Protein AF-A0A933Y3B1-F1 (afdb_monomer)

Sequence (212 aa):
VESRHVTGRPLSLAFINDTAKHAELETYLESQKEEWQKDYFILPPLAPDGLGYTVYISNDAIGNQETINDIKSIKFYRIPYQELVTLHSPGTLPKPPELQSQGRAISVEHSNPAYFKIVLRTNELMNNDATLVLSQAFDPGWLAFTRTTTFPFFQPIKDHVLVNNWKNGWTINQTSQTVILFFWPQLLEWFGFLLLPIPFILPFLPKIFLTK

Nearest PDB structures (foldseek):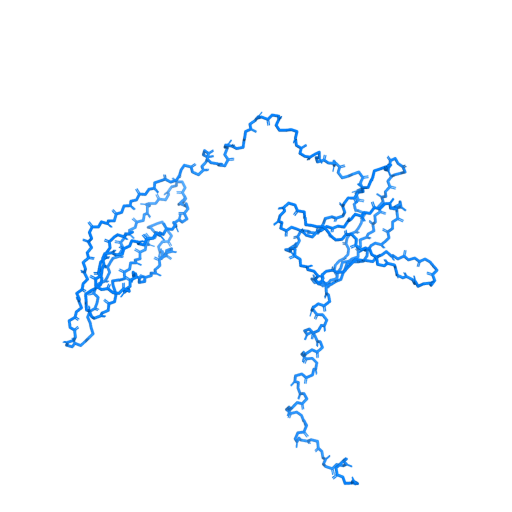
  5cxp-assembly1_A-2  TM=5.676E-01  e=3.852E-01  Clostridium acetobutylicum ATCC 824
  6krl-assembly1_A  TM=5.234E-01  e=6.539E-01  Saccharomyces uvarum
  2vtn-assembly1_A  TM=3.577E-01  e=2.876E+00  Homo sapiens
  2j9m-assembly1_A  TM=3.643E-01  e=7.071E+00  Homo sapiens

Secondary structure (DSSP, 8-state):
-EEEEEESSPPEEEEEETTTTEEEEEEEPP-SSSS-EE----PPPPPTT---EEEEEE---BTTB--EEEEEE-------HHHHHHTS--S----S-----SEEEEEEEEEETTEEEEEEEE-TT--SPEEEEEEEE--TTEEEEEE-SSSSSEEEE--EEEETTTEEEEEE--SS-EEEEEEHHHHHHHHHHHHTTHHHHGGGS-SSSS--

Foldseek 3Di:
DKKFWDFADAKKKWKAFPQVRGTQDIDGDDHPDRDTDDDDDDGDDDDPPTPGIDIDIDQDHDDPTDTDMGDDDDDDDDDPVVCVVVVPPPPPPPPPPPPVQQKDFPDWDDPDPFKIKTWIAHDPPPQDWGKDWDPAFDDPQKWKWWADPDPVRTDTQPAWDQDPNTITIGTDRDHITIMMIGGRVVVVVVVVVVCVCVVVCVVVPPPPPPDD

Solvent-accessible surface area (backbone atoms only — not comparable to full-atom values): 13036 Å² total; per-residue (Å²): 66,32,32,27,29,72,40,68,50,54,40,32,43,32,35,30,31,65,64,80,72,45,70,83,44,76,47,68,51,77,57,81,54,84,43,85,40,76,53,84,85,86,79,81,86,70,60,98,85,45,74,49,71,48,79,47,75,47,77,63,60,64,88,91,45,67,44,41,64,50,78,79,47,81,80,87,79,86,74,64,56,67,58,64,65,60,61,59,61,88,58,85,59,74,64,75,73,72,67,67,68,75,51,53,72,76,43,79,48,64,93,48,99,49,37,38,41,35,38,41,49,42,56,95,81,60,90,57,77,40,71,50,74,44,97,45,77,58,55,91,53,60,44,41,29,40,63,46,96,53,89,68,49,58,44,76,56,81,55,72,40,80,40,94,86,45,18,32,24,34,66,46,80,76,72,52,46,47,38,37,38,39,33,54,63,58,57,54,50,54,51,49,61,68,52,60,57,46,80,73,48,58,83,73,51,77,92,80,84,84,82,129

Radius of gyration: 29.0 Å; Cα contacts (8 Å, |Δi|>4): 319; chains: 1; bounding box: 62×72×66 Å

Mean predicted aligned error: 17.0 Å

pLDDT: mean 81.76, std 14.88, range [40.41, 96.06]

Structure (mmCIF, N/CA/C/O backbone):
data_AF-A0A933Y3B1-F1
#
_entry.id   AF-A0A933Y3B1-F1
#
loop_
_atom_site.group_PDB
_atom_site.id
_atom_site.type_symbol
_atom_site.label_atom_id
_atom_site.label_alt_id
_atom_site.label_comp_id
_atom_site.label_asym_id
_atom_site.label_entity_id
_atom_site.label_seq_id
_atom_site.pdbx_PDB_ins_code
_atom_site.Cartn_x
_atom_site.Cartn_y
_atom_site.Cartn_z
_atom_site.occupancy
_atom_site.B_iso_or_equiv
_atom_site.auth_seq_id
_atom_site.auth_comp_id
_atom_site.auth_asym_id
_atom_site.auth_atom_id
_atom_site.pdbx_PDB_model_num
ATOM 1 N N . VAL A 1 1 ? -13.612 11.875 14.727 1.00 92.44 1 VAL A N 1
ATOM 2 C CA . VAL A 1 1 ? -14.606 11.634 15.787 1.00 92.44 1 VAL A CA 1
ATOM 3 C C . VAL A 1 1 ? -13.967 11.995 17.106 1.00 92.44 1 VAL A C 1
ATOM 5 O O . VAL A 1 1 ? -12.809 11.667 17.286 1.00 92.44 1 VAL A O 1
ATOM 8 N N . GLU A 1 2 ? -14.650 12.757 17.954 1.00 94.56 2 GLU A N 1
ATOM 9 C CA . GLU A 1 2 ? -14.179 13.084 19.303 1.00 94.56 2 GLU A CA 1
ATOM 10 C C . GLU A 1 2 ? -14.997 12.282 20.316 1.00 94.56 2 GLU A C 1
ATOM 12 O O . GLU A 1 2 ? -16.216 12.472 20.411 1.00 94.56 2 GLU A O 1
ATOM 17 N N . SER A 1 3 ? -14.333 11.384 21.035 1.00 94.56 3 SER A N 1
ATOM 18 C CA . SER A 1 3 ? -14.952 10.415 21.943 1.00 94.56 3 SER A CA 1
ATOM 19 C C . SER A 1 3 ? -14.062 10.130 23.147 1.00 94.56 3 SER A C 1
ATOM 21 O O . SER A 1 3 ? -12.868 10.418 23.130 1.00 94.56 3 SER A O 1
ATOM 23 N N . ARG A 1 4 ? -14.648 9.558 24.196 1.00 93.25 4 ARG A N 1
ATOM 24 C CA . ARG A 1 4 ? -13.940 9.078 25.382 1.00 93.25 4 ARG A CA 1
ATOM 25 C C . ARG A 1 4 ? -14.449 7.689 25.736 1.00 93.25 4 ARG A C 1
ATOM 27 O O . ARG A 1 4 ? -15.652 7.496 25.897 1.00 93.25 4 ARG A O 1
ATOM 34 N N . HIS A 1 5 ? -13.530 6.747 25.895 1.00 94.19 5 HIS A N 1
ATOM 35 C CA . HIS A 1 5 ? -13.835 5.436 26.449 1.00 94.19 5 HIS A CA 1
ATOM 36 C C . HIS A 1 5 ? -13.734 5.487 27.977 1.00 94.19 5 HIS A C 1
ATOM 38 O O . HIS A 1 5 ? -12.735 5.980 28.499 1.00 94.19 5 HIS A O 1
ATOM 44 N N . VAL A 1 6 ? -14.758 5.006 28.686 1.00 91.81 6 VAL A N 1
ATOM 45 C CA . VAL A 1 6 ? -14.783 5.000 30.159 1.00 91.81 6 VAL A CA 1
ATOM 46 C C . VAL A 1 6 ? -14.619 3.580 30.691 1.00 91.81 6 VAL A C 1
ATOM 48 O O . VAL A 1 6 ? -13.726 3.323 31.487 1.00 91.81 6 VAL A O 1
ATOM 51 N N . THR A 1 7 ? -15.460 2.639 30.256 1.00 91.88 7 THR A N 1
ATOM 52 C CA . THR A 1 7 ? -15.375 1.241 30.709 1.00 91.88 7 THR A CA 1
ATOM 53 C C . THR A 1 7 ? -15.954 0.270 29.685 1.00 91.88 7 THR A C 1
ATOM 55 O O . THR A 1 7 ? -16.749 0.659 28.825 1.00 91.88 7 THR A O 1
ATOM 58 N N . GLY A 1 8 ? -15.589 -1.006 29.800 1.00 91.25 8 GLY A N 1
ATOM 59 C CA . GLY A 1 8 ? -16.087 -2.088 28.956 1.00 91.25 8 GLY A CA 1
ATOM 60 C C . GLY A 1 8 ? -15.427 -2.120 27.579 1.00 91.25 8 GLY A C 1
ATOM 61 O O . GLY A 1 8 ? -14.204 -2.053 27.470 1.00 91.25 8 GLY A O 1
ATOM 62 N N . ARG A 1 9 ? -16.217 -2.266 26.509 1.00 91.81 9 ARG A N 1
ATOM 63 C CA . ARG A 1 9 ? -15.688 -2.292 25.134 1.00 91.81 9 ARG A CA 1
ATOM 64 C C . ARG A 1 9 ? -15.550 -0.889 24.538 1.00 91.81 9 ARG A C 1
ATOM 66 O O . ARG A 1 9 ? -16.413 -0.046 24.774 1.00 91.81 9 ARG A O 1
ATOM 73 N N . PRO A 1 10 ? -14.516 -0.627 23.725 1.00 91.94 10 PRO A N 1
ATOM 74 C CA . PRO A 1 10 ? -14.433 0.612 22.961 1.00 91.94 10 PRO A CA 1
ATOM 75 C C . PRO A 1 10 ? -15.618 0.766 22.008 1.00 91.94 10 PRO A C 1
ATOM 77 O O . PRO A 1 10 ? -16.126 -0.219 21.465 1.00 91.94 10 PRO A O 1
ATOM 80 N N . LEU A 1 11 ? -16.029 2.012 21.781 1.00 93.38 11 LEU A N 1
ATOM 81 C CA . LEU A 1 11 ? -17.076 2.338 20.822 1.00 93.38 11 LEU A CA 1
ATOM 82 C C . LEU A 1 11 ? -16.673 1.884 19.411 1.00 93.38 11 LEU A C 1
ATOM 84 O O . LEU A 1 11 ? -15.566 2.172 18.953 1.00 93.38 11 LEU A O 1
ATOM 88 N N . SER A 1 12 ? -17.572 1.193 18.716 1.00 94.94 12 SER A N 1
ATOM 89 C CA . SER A 1 12 ? -17.385 0.804 17.318 1.00 94.94 12 SER A CA 1
ATOM 90 C C . SER A 1 12 ? -18.048 1.812 16.386 1.00 94.94 12 SER A C 1
ATOM 92 O O . SER A 1 12 ? -19.137 2.318 16.669 1.00 94.94 12 SER A O 1
ATOM 94 N N . LEU A 1 13 ? -17.386 2.087 15.267 1.00 94.81 13 LEU A N 1
ATOM 95 C CA . LEU A 1 13 ? -17.838 2.972 14.208 1.00 94.81 13 LEU A CA 1
ATOM 96 C C . LEU A 1 13 ? -17.707 2.255 12.863 1.00 94.81 13 LEU A C 1
ATOM 98 O O . LEU A 1 13 ? -16.634 1.748 12.531 1.00 94.81 13 LEU A O 1
ATOM 102 N N . ALA A 1 14 ? -18.768 2.289 12.062 1.00 94.75 14 ALA A N 1
ATOM 103 C CA . ALA A 1 14 ? -18.744 1.826 10.685 1.00 94.75 14 ALA A CA 1
ATOM 104 C C . ALA A 1 14 ? -19.385 2.839 9.729 1.00 94.75 14 ALA A C 1
ATOM 106 O O . ALA A 1 14 ? -20.342 3.534 10.073 1.00 94.75 14 ALA A O 1
ATOM 107 N N . PHE A 1 15 ? -18.859 2.908 8.509 1.00 93.62 15 PHE A N 1
ATOM 108 C CA . PHE A 1 15 ? -19.398 3.711 7.416 1.00 93.62 15 PHE A CA 1
ATOM 109 C C . PHE A 1 15 ? -19.901 2.782 6.321 1.00 93.62 15 PHE A C 1
ATOM 111 O O . PHE A 1 15 ? -19.115 2.138 5.626 1.00 93.62 15 PHE A O 1
ATOM 118 N N . ILE A 1 16 ? -21.221 2.716 6.177 1.00 93.06 16 ILE A N 1
ATOM 119 C CA . ILE A 1 16 ? -21.891 1.862 5.201 1.00 93.06 16 ILE A CA 1
ATOM 120 C C . ILE A 1 16 ? -22.168 2.687 3.951 1.00 93.06 16 ILE A C 1
ATOM 122 O O . ILE A 1 16 ? -22.850 3.709 4.019 1.00 93.06 16 ILE A O 1
ATOM 126 N N . ASN A 1 17 ? -21.638 2.250 2.811 1.00 92.19 17 ASN A N 1
ATOM 127 C CA . ASN A 1 17 ? -21.936 2.848 1.517 1.00 92.19 17 ASN A CA 1
ATOM 128 C C . ASN A 1 17 ? -23.328 2.401 1.071 1.00 92.19 17 ASN A C 1
ATOM 130 O O . ASN A 1 17 ? -23.541 1.233 0.737 1.00 92.19 17 ASN A O 1
ATOM 134 N N . ASP A 1 18 ? -24.281 3.329 1.022 1.00 89.56 18 ASP A N 1
ATOM 135 C CA . ASP A 1 18 ? -25.662 3.000 0.668 1.00 89.56 18 ASP A CA 1
ATOM 136 C C . ASP A 1 18 ? -25.838 2.622 -0.806 1.00 89.56 18 ASP A C 1
ATOM 138 O O . ASP A 1 18 ? -26.846 2.012 -1.166 1.00 89.56 18 ASP A O 1
ATOM 142 N N . THR A 1 19 ? -24.853 2.931 -1.645 1.00 88.25 19 THR A N 1
ATOM 143 C CA . THR A 1 19 ? -24.824 2.561 -3.066 1.00 88.25 19 THR A CA 1
ATOM 144 C C . THR A 1 19 ? -24.341 1.126 -3.233 1.00 88.25 19 THR A C 1
ATOM 146 O O . THR A 1 19 ? -25.008 0.314 -3.865 1.00 88.25 19 THR A O 1
ATOM 149 N N . ALA A 1 20 ? -23.193 0.805 -2.633 1.00 86.88 20 ALA A N 1
ATOM 150 C CA . ALA A 1 20 ? -22.527 -0.483 -2.805 1.00 86.88 20 ALA A CA 1
ATOM 151 C C . ALA A 1 20 ? -22.972 -1.548 -1.779 1.00 86.88 20 ALA A C 1
ATOM 153 O O . ALA A 1 20 ? -22.656 -2.724 -1.938 1.00 86.88 20 ALA A O 1
ATOM 154 N N . LYS A 1 21 ? -23.733 -1.154 -0.747 1.00 89.44 21 LYS A N 1
ATOM 155 C CA . LYS A 1 21 ? -24.308 -2.024 0.298 1.00 89.44 21 LYS A CA 1
ATOM 156 C C . LYS A 1 21 ? -23.277 -2.822 1.109 1.00 89.44 21 LYS A C 1
ATOM 158 O O . LYS A 1 21 ? -23.577 -3.909 1.593 1.00 89.44 21 LYS A O 1
ATOM 163 N N . HIS A 1 22 ? -22.086 -2.264 1.307 1.00 88.38 22 HIS A N 1
ATOM 164 C CA . HIS A 1 22 ? -21.048 -2.810 2.186 1.00 88.38 22 HIS A CA 1
ATOM 165 C C . HIS A 1 22 ? -20.395 -1.697 3.016 1.00 88.38 22 HIS A C 1
ATOM 167 O O . HIS A 1 22 ? -20.570 -0.508 2.730 1.00 88.38 22 HIS A O 1
ATOM 173 N N 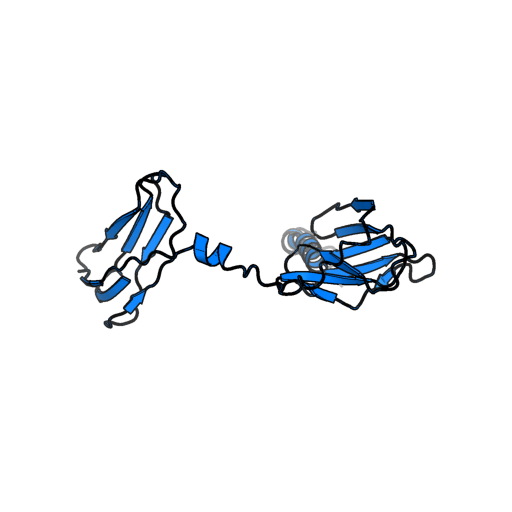. ALA A 1 23 ? -19.681 -2.088 4.072 1.00 90.81 23 ALA A N 1
ATOM 174 C CA . ALA A 1 23 ? -18.896 -1.165 4.881 1.00 90.81 23 ALA A CA 1
ATOM 175 C C . ALA A 1 23 ? -17.595 -0.797 4.148 1.00 90.81 23 ALA A C 1
ATOM 177 O O . ALA A 1 23 ? -16.847 -1.684 3.740 1.00 90.81 23 ALA A O 1
ATOM 178 N N . GLU A 1 24 ? -17.322 0.502 4.001 1.00 90.25 24 GLU A N 1
ATOM 179 C CA . GLU A 1 24 ? -16.025 0.997 3.498 1.00 90.25 24 GLU A CA 1
ATOM 180 C C . GLU A 1 24 ? -14.989 1.107 4.617 1.00 90.25 24 GLU A C 1
ATOM 182 O O . GLU A 1 24 ? -13.784 1.043 4.386 1.00 90.25 24 GLU A O 1
ATOM 187 N N . LEU A 1 25 ? -15.463 1.317 5.844 1.00 92.38 25 LEU A N 1
ATOM 188 C CA . LEU A 1 25 ? -14.637 1.432 7.032 1.00 92.38 25 LEU A CA 1
ATOM 189 C C . LEU A 1 25 ? -15.413 0.872 8.215 1.00 92.38 25 LEU A C 1
ATOM 191 O O . LEU A 1 25 ? -16.557 1.259 8.438 1.00 92.38 25 LEU A O 1
ATOM 195 N N . GLU A 1 26 ? -14.765 0.007 8.982 1.00 94.69 26 GLU A N 1
ATOM 196 C CA . GLU A 1 26 ? -15.251 -0.513 10.254 1.00 94.69 26 GLU A CA 1
ATOM 197 C C . GLU A 1 26 ? -14.072 -0.542 11.225 1.00 94.69 26 GLU A C 1
ATOM 199 O O . GLU A 1 26 ? -13.018 -1.100 10.920 1.00 94.69 26 GLU A O 1
ATOM 204 N N . THR A 1 27 ? -14.213 0.127 12.366 1.00 94.06 27 THR A N 1
ATOM 205 C CA . THR A 1 27 ? -13.131 0.258 13.344 1.00 94.06 27 THR A CA 1
ATOM 206 C C . THR A 1 27 ? -13.668 0.484 14.750 1.00 94.06 27 THR A C 1
ATOM 208 O O . THR A 1 27 ? -14.807 0.908 14.949 1.00 94.06 27 THR A O 1
ATOM 211 N N . TYR A 1 28 ? -12.818 0.232 15.739 1.00 93.44 28 TYR A N 1
ATOM 212 C CA . TYR A 1 28 ? -13.005 0.732 17.096 1.00 93.44 28 TYR A CA 1
ATOM 213 C C . TYR A 1 28 ? -12.356 2.110 17.231 1.00 93.44 28 TYR A C 1
ATOM 215 O O . TYR A 1 28 ? -11.349 2.383 16.574 1.00 93.44 28 TYR A O 1
ATOM 223 N N . LEU A 1 29 ? -12.950 2.974 18.052 1.00 91.75 29 LEU A N 1
ATOM 224 C CA . LEU A 1 29 ? -12.351 4.254 18.429 1.00 91.75 29 LEU A CA 1
ATOM 225 C C . LEU A 1 29 ? -11.265 4.048 19.484 1.00 91.75 29 LEU A C 1
ATOM 227 O O . LEU A 1 29 ? -11.304 3.078 20.248 1.00 91.75 29 LEU A O 1
ATOM 231 N N . GLU A 1 30 ? -10.296 4.960 19.517 1.00 86.25 30 GLU A N 1
ATOM 232 C CA . GLU A 1 30 ? -9.154 4.863 20.424 1.00 86.25 30 GLU A CA 1
ATOM 233 C C . GLU A 1 30 ? -9.632 4.872 21.887 1.00 86.25 30 GLU A C 1
ATOM 235 O O . GLU A 1 30 ? -10.408 5.728 22.317 1.00 86.25 30 GLU A O 1
ATOM 240 N N . SER A 1 31 ? -9.152 3.907 22.673 1.00 80.94 31 SER A N 1
ATOM 241 C CA . SER A 1 31 ? -9.544 3.713 24.074 1.00 80.94 31 SER A CA 1
ATOM 242 C C . SER A 1 31 ? -8.424 4.042 25.061 1.00 80.94 31 SER A C 1
ATOM 244 O O . SER A 1 31 ? -8.436 3.581 26.205 1.00 80.94 31 SER A O 1
ATOM 246 N N . GLN A 1 32 ? -7.395 4.769 24.620 1.00 67.69 32 GLN A N 1
ATOM 247 C CA . GLN A 1 32 ? -6.227 5.032 25.450 1.00 67.69 32 GLN A CA 1
ATOM 248 C C . GLN A 1 32 ? -6.533 6.133 26.469 1.00 67.69 32 GLN A C 1
ATOM 250 O O . GLN A 1 32 ? -6.472 7.319 26.158 1.00 67.69 32 GLN A O 1
ATOM 255 N N . LYS A 1 33 ? -6.806 5.694 27.707 1.00 65.62 33 LYS A N 1
ATOM 256 C CA . LYS A 1 33 ? -7.147 6.493 28.901 1.00 65.62 33 LYS A CA 1
ATOM 257 C C . LYS A 1 33 ? -8.544 7.124 28.846 1.00 65.62 33 LYS A C 1
ATOM 259 O O . LYS A 1 33 ? -9.084 7.367 27.773 1.00 65.62 33 LYS A O 1
ATOM 264 N N . GLU A 1 34 ? -9.106 7.425 30.020 1.00 79.31 34 GLU A N 1
ATOM 265 C CA . GLU A 1 34 ? -10.399 8.117 30.210 1.00 79.31 34 GLU A CA 1
ATOM 266 C C . GLU A 1 34 ? -10.344 9.610 29.801 1.00 79.31 34 GLU A C 1
ATOM 268 O O . GLU A 1 34 ? -10.909 10.496 30.448 1.00 79.31 34 GLU A O 1
ATOM 273 N N . GLU A 1 35 ? -9.633 9.915 28.721 1.00 88.56 35 GLU A N 1
ATOM 274 C CA . GLU A 1 35 ? -9.448 11.251 28.170 1.00 88.56 35 GLU A CA 1
ATOM 275 C C . GLU A 1 35 ? -10.219 11.394 26.853 1.00 88.56 35 GLU A C 1
ATOM 277 O O . GLU A 1 35 ? -10.571 10.417 26.190 1.00 88.56 35 GLU A O 1
ATOM 282 N N . TRP A 1 36 ? -10.512 12.638 26.473 1.00 91.62 36 TRP A N 1
ATOM 283 C CA . TRP A 1 36 ? -11.121 12.928 25.178 1.00 91.62 36 TRP A CA 1
ATOM 284 C C . TRP A 1 36 ? -10.095 12.721 24.063 1.00 91.62 36 TRP A C 1
ATOM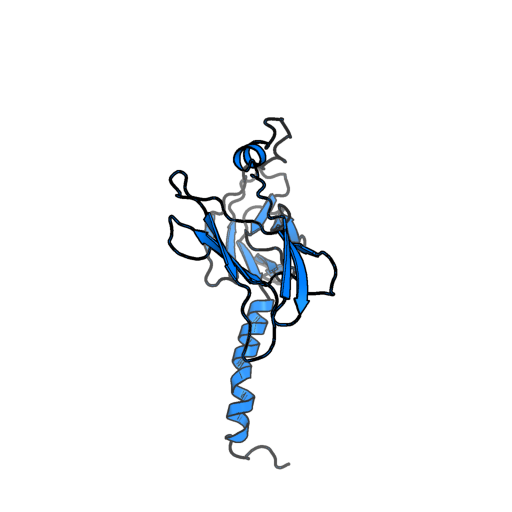 286 O O . TRP A 1 36 ? -9.122 13.466 23.957 1.00 91.62 36 TRP A O 1
ATOM 296 N N . GLN A 1 37 ? -10.353 11.731 23.218 1.00 91.31 37 GLN A N 1
ATOM 297 C CA . GLN A 1 37 ? -9.538 11.354 22.070 1.00 91.31 37 GLN A CA 1
ATOM 298 C C . GLN A 1 37 ? -10.183 11.867 20.782 1.00 91.31 37 GLN A C 1
ATOM 300 O O . GLN A 1 37 ? -11.404 12.041 20.703 1.00 91.31 37 GLN A O 1
ATOM 305 N N . LYS A 1 38 ? -9.362 12.126 19.759 1.00 93.19 38 LYS A N 1
ATOM 306 C CA . LYS A 1 38 ? -9.842 12.587 18.455 1.00 93.19 38 LYS A CA 1
ATOM 307 C C . LYS A 1 38 ? -9.271 11.747 17.321 1.00 93.19 38 LYS A C 1
ATOM 309 O O . LYS A 1 38 ? -8.147 11.971 16.885 1.00 93.19 38 LYS A O 1
ATOM 314 N N . ASP A 1 39 ? -10.120 10.886 16.780 1.00 92.50 39 ASP A N 1
ATOM 315 C CA . ASP A 1 39 ? -9.793 10.007 15.663 1.00 92.50 39 ASP A CA 1
ATOM 316 C C . ASP A 1 39 ? -10.096 10.669 14.318 1.00 92.50 39 ASP A C 1
ATOM 318 O O . ASP A 1 39 ? -11.110 11.361 14.154 1.00 92.50 39 ASP A O 1
ATOM 322 N N . TYR A 1 40 ? -9.239 10.445 13.327 1.00 93.56 40 TYR A N 1
ATOM 323 C CA . TYR A 1 40 ? -9.421 10.953 11.969 1.00 93.56 40 TYR A CA 1
ATOM 324 C C . TYR A 1 40 ? -9.476 9.793 10.984 1.00 93.56 40 TYR A C 1
ATOM 326 O O . TYR A 1 40 ? -8.609 8.927 10.980 1.00 93.56 40 TYR A O 1
ATOM 334 N N . PHE A 1 41 ? -10.482 9.822 10.117 1.00 92.25 41 PHE A N 1
ATOM 335 C CA . PHE A 1 41 ? -10.705 8.804 9.101 1.00 92.25 41 PHE A CA 1
ATOM 336 C C . PHE A 1 41 ? -10.828 9.473 7.737 1.00 92.25 41 PHE A C 1
ATOM 338 O O . PHE A 1 41 ? -11.424 10.547 7.618 1.00 92.25 41 PHE A O 1
ATOM 345 N N . ILE A 1 42 ? -10.263 8.834 6.717 1.00 90.19 42 ILE A N 1
ATOM 346 C CA . ILE A 1 42 ? -10.384 9.258 5.324 1.00 90.19 42 ILE A CA 1
ATOM 347 C C . ILE A 1 42 ? -11.293 8.248 4.635 1.00 90.19 42 ILE A C 1
ATOM 349 O O . ILE A 1 42 ? -11.004 7.056 4.642 1.00 90.19 42 ILE A O 1
ATOM 353 N N . LEU A 1 43 ? -12.390 8.736 4.058 1.00 88.62 43 LEU A N 1
ATOM 354 C CA . LEU A 1 43 ? -13.323 7.917 3.292 1.00 88.62 43 LEU A CA 1
ATOM 355 C C . LEU A 1 43 ? -13.046 8.072 1.792 1.00 88.62 43 LEU A C 1
ATOM 357 O O . LEU A 1 43 ? -12.728 9.184 1.349 1.00 88.62 43 LEU A O 1
ATOM 361 N N . PRO A 1 44 ? -13.180 6.995 1.001 1.00 84.00 44 PRO A N 1
ATOM 362 C CA . PRO A 1 44 ? -13.046 7.080 -0.443 1.00 84.00 44 PRO A CA 1
ATOM 363 C C . PRO A 1 44 ? -14.176 7.926 -1.059 1.00 84.00 44 PRO A C 1
ATOM 365 O O . PRO A 1 44 ? -15.270 8.037 -0.485 1.00 84.00 44 PRO A O 1
ATOM 368 N N . PRO A 1 45 ? -13.930 8.541 -2.232 1.00 81.94 45 PRO A N 1
ATOM 369 C CA . PRO A 1 45 ? -14.972 9.243 -2.964 1.00 81.94 45 PRO A CA 1
ATOM 370 C C . PRO A 1 45 ? -16.065 8.261 -3.396 1.00 81.94 45 PRO A C 1
ATOM 372 O O . PRO A 1 45 ? -15.781 7.165 -3.876 1.00 81.94 45 PRO A O 1
ATOM 375 N N . LEU A 1 46 ? -17.319 8.681 -3.250 1.00 82.62 46 LEU A N 1
ATOM 376 C CA . LEU A 1 46 ? -18.467 7.948 -3.773 1.00 82.62 46 LEU A CA 1
ATOM 377 C C . LEU A 1 46 ? -18.581 8.129 -5.291 1.00 82.62 46 LEU A C 1
ATOM 379 O O . LEU A 1 46 ? -18.066 9.097 -5.860 1.00 82.62 46 LEU A O 1
ATOM 383 N N . ALA A 1 47 ? -19.310 7.214 -5.933 1.00 79.69 47 ALA A N 1
ATOM 384 C CA . ALA A 1 47 ? -19.751 7.400 -7.309 1.00 79.69 47 ALA A CA 1
ATOM 385 C C . ALA A 1 47 ? -20.560 8.712 -7.447 1.00 79.69 47 ALA A C 1
ATOM 387 O O . ALA A 1 47 ? -21.184 9.143 -6.471 1.00 79.69 47 ALA A O 1
ATOM 388 N N . PRO A 1 48 ? -20.570 9.365 -8.627 1.00 77.69 48 PRO A N 1
ATOM 389 C CA . PRO A 1 48 ? -21.301 10.620 -8.837 1.00 77.69 48 PRO A CA 1
ATOM 390 C C . PRO A 1 48 ? -22.799 10.543 -8.503 1.00 77.69 48 PRO A C 1
ATOM 392 O O . PRO A 1 48 ? -23.398 11.543 -8.123 1.00 77.69 48 PRO A O 1
ATOM 395 N N . ASP A 1 49 ? -23.383 9.357 -8.642 1.00 83.75 49 ASP A N 1
ATOM 396 C CA . ASP A 1 49 ? -24.769 8.989 -8.349 1.00 83.75 49 ASP A CA 1
ATOM 397 C C . ASP A 1 49 ? -24.926 8.248 -7.006 1.00 83.75 49 ASP A C 1
ATOM 399 O O . ASP A 1 49 ? -25.975 7.670 -6.723 1.00 83.75 49 ASP A O 1
ATOM 403 N N . GLY A 1 50 ? -23.887 8.255 -6.168 1.00 83.44 50 GLY A N 1
ATOM 404 C CA . GLY A 1 50 ? -23.876 7.545 -4.899 1.00 83.44 50 GLY A CA 1
ATOM 405 C C . GLY A 1 50 ? -24.878 8.107 -3.888 1.00 83.44 50 GLY A C 1
ATOM 406 O O . GLY A 1 50 ? -25.029 9.317 -3.734 1.00 83.44 50 GLY A O 1
ATOM 407 N N . LEU A 1 51 ? -25.528 7.213 -3.142 1.00 86.12 51 LEU A N 1
ATOM 408 C CA . LEU A 1 51 ? -26.577 7.540 -2.166 1.00 86.12 51 LEU A CA 1
ATOM 409 C C . LEU A 1 51 ? -26.047 8.094 -0.831 1.00 86.12 51 LEU A C 1
ATOM 411 O O . LEU A 1 51 ? -26.837 8.512 0.012 1.00 86.12 51 LEU A O 1
ATOM 415 N N . GLY A 1 52 ? -24.726 8.130 -0.642 1.00 88.06 52 GLY A N 1
ATOM 416 C CA . GLY A 1 52 ? -24.090 8.618 0.580 1.00 88.06 52 GLY A CA 1
ATOM 417 C C . GLY A 1 52 ? -23.572 7.505 1.490 1.00 88.06 52 GLY A C 1
ATOM 418 O O . GLY A 1 52 ? -23.461 6.341 1.097 1.00 88.06 52 GLY A O 1
ATOM 419 N N . TYR A 1 53 ? -23.223 7.911 2.710 1.00 90.00 53 TYR A N 1
ATOM 420 C CA . TYR A 1 53 ? -22.772 7.027 3.776 1.00 90.00 53 TYR A CA 1
ATOM 421 C C . TYR A 1 53 ? -23.750 7.061 4.943 1.00 90.00 53 TYR A C 1
ATOM 423 O O . TYR A 1 53 ? -24.082 8.139 5.442 1.00 90.00 53 TYR A O 1
ATOM 431 N N . THR A 1 54 ? -24.107 5.883 5.441 1.00 92.25 54 THR A N 1
ATOM 432 C CA . THR A 1 54 ? -24.750 5.723 6.742 1.00 92.25 54 THR A CA 1
ATOM 433 C C . THR A 1 54 ? -23.682 5.464 7.800 1.00 92.25 54 THR A C 1
ATOM 435 O O . THR A 1 54 ? -22.835 4.582 7.653 1.00 92.25 54 THR A O 1
ATOM 438 N N . VAL A 1 55 ? -23.712 6.249 8.877 1.00 92.56 55 VAL A N 1
ATOM 439 C CA . VAL A 1 55 ? -22.797 6.106 10.014 1.00 92.56 55 VAL A CA 1
ATOM 440 C C . VAL A 1 55 ? -23.444 5.185 11.033 1.00 92.56 55 VAL A C 1
ATOM 442 O O . VAL A 1 55 ? -24.448 5.547 11.647 1.00 92.56 55 VAL A O 1
ATOM 445 N N . TYR A 1 56 ? -22.868 4.007 11.217 1.00 94.62 56 TYR A N 1
ATOM 446 C CA . TYR A 1 56 ? -23.291 3.062 12.235 1.00 94.62 56 TYR A CA 1
ATOM 447 C C . TYR A 1 56 ? -22.371 3.169 13.447 1.00 94.62 56 TYR A C 1
ATOM 449 O O . TYR A 1 56 ? -21.149 3.195 13.311 1.00 94.62 56 TYR A O 1
ATOM 457 N N . ILE A 1 57 ? -22.962 3.258 14.633 1.00 94.50 57 ILE A N 1
ATOM 458 C CA . ILE A 1 57 ? -22.238 3.379 15.896 1.00 94.50 57 ILE A CA 1
ATOM 459 C C . ILE A 1 57 ? -22.760 2.288 16.819 1.00 94.50 57 ILE A C 1
ATOM 461 O O . ILE A 1 57 ? -23.970 2.208 17.033 1.00 94.50 57 ILE A O 1
ATOM 465 N N . SER A 1 58 ? -21.859 1.477 17.370 1.00 94.31 58 SER A N 1
ATOM 466 C CA . SER A 1 58 ? -22.217 0.396 18.290 1.00 94.31 58 SER A CA 1
ATOM 467 C C . SER A 1 58 ? -21.500 0.535 19.625 1.00 94.31 58 SER A C 1
ATOM 469 O O . SER A 1 58 ? -20.286 0.748 19.671 1.00 94.31 58 SER A O 1
ATOM 471 N N . ASN A 1 59 ? -22.261 0.387 20.708 1.00 94.56 59 ASN A N 1
ATOM 472 C CA . ASN A 1 59 ? -21.785 0.415 22.088 1.00 94.56 59 ASN A CA 1
ATOM 473 C C . ASN A 1 59 ? -22.217 -0.871 22.801 1.00 94.56 59 ASN A C 1
ATOM 475 O O . ASN A 1 59 ? -23.182 -0.879 23.565 1.00 94.56 59 ASN A O 1
ATOM 479 N N . ASP A 1 60 ? -21.530 -1.969 22.497 1.00 92.19 60 ASP A N 1
ATOM 480 C CA . ASP A 1 60 ? -21.940 -3.300 22.939 1.00 92.19 60 ASP A CA 1
ATOM 481 C C . ASP A 1 60 ? -21.330 -3.681 24.291 1.00 92.19 60 ASP A C 1
ATOM 483 O O . ASP A 1 60 ? -20.111 -3.651 24.465 1.00 92.19 60 ASP A O 1
ATOM 487 N N . ALA A 1 61 ? -22.178 -4.134 25.214 1.00 92.12 61 ALA A N 1
ATOM 488 C CA . ALA A 1 61 ? -21.784 -4.755 26.477 1.00 92.12 61 ALA A CA 1
ATOM 489 C C . ALA A 1 61 ? -21.689 -6.287 26.341 1.00 92.12 61 ALA A C 1
ATOM 491 O O . ALA A 1 61 ? -22.437 -6.894 25.571 1.00 92.12 61 ALA A O 1
ATOM 492 N N . ILE A 1 62 ? -20.792 -6.934 27.097 1.00 89.06 62 ILE A N 1
ATOM 493 C CA . ILE A 1 62 ? -20.678 -8.404 27.139 1.00 89.06 62 ILE A CA 1
ATOM 494 C C . ILE A 1 62 ? -21.061 -8.915 28.529 1.00 89.06 62 ILE A C 1
ATOM 496 O O . ILE A 1 62 ? -20.417 -8.605 29.531 1.00 89.06 62 ILE A O 1
ATOM 500 N N . GLY A 1 63 ? -22.095 -9.760 28.579 1.00 90.56 63 GLY A N 1
ATOM 501 C CA . GLY A 1 63 ? -22.598 -10.334 29.825 1.00 90.56 63 GLY A CA 1
ATOM 502 C C . GLY A 1 63 ? -23.105 -9.251 30.778 1.00 90.56 63 GLY A C 1
ATOM 503 O O . GLY A 1 63 ? -23.889 -8.395 30.383 1.00 90.56 63 GLY A O 1
ATOM 504 N N . ASN A 1 64 ? -22.632 -9.285 32.024 1.00 87.75 64 ASN A N 1
ATOM 505 C CA . ASN A 1 64 ? -22.989 -8.307 33.058 1.00 87.75 64 ASN A CA 1
ATOM 506 C C . ASN A 1 64 ? -21.954 -7.173 33.189 1.00 87.75 64 ASN A C 1
ATOM 508 O O . ASN A 1 64 ? -21.962 -6.458 34.188 1.00 87.75 64 ASN A O 1
ATOM 512 N N . GLN A 1 65 ? -21.021 -7.037 32.240 1.00 89.69 65 GLN A N 1
ATOM 513 C CA . GLN A 1 65 ? -20.051 -5.943 32.246 1.00 89.69 65 GLN A CA 1
ATOM 514 C C . GLN A 1 65 ? -20.629 -4.737 31.512 1.00 89.69 65 GLN A C 1
ATOM 516 O O . GLN A 1 65 ? -20.849 -4.782 30.301 1.00 89.69 65 GLN A O 1
ATOM 521 N N . GLU A 1 66 ? -20.856 -3.652 32.249 1.00 92.38 66 GLU A N 1
ATOM 522 C CA . GLU A 1 66 ? -21.287 -2.385 31.667 1.00 92.38 66 GLU A CA 1
ATOM 523 C C . GLU A 1 66 ? -20.236 -1.839 30.694 1.00 92.38 66 GLU A C 1
ATOM 525 O O . GLU A 1 66 ? -19.030 -1.992 30.891 1.00 92.38 66 GLU A O 1
ATOM 530 N N . THR A 1 67 ? -20.707 -1.206 29.620 1.00 94.19 67 THR A N 1
ATOM 531 C CA . THR A 1 67 ? -19.859 -0.542 28.628 1.00 94.19 67 THR A CA 1
ATOM 532 C C . THR A 1 67 ? -20.305 0.904 28.471 1.00 94.19 67 THR A C 1
ATOM 534 O O . THR A 1 67 ? -21.431 1.171 28.046 1.00 94.19 67 THR A O 1
ATOM 537 N N . ILE A 1 68 ? -19.420 1.836 28.828 1.00 94.25 68 ILE A N 1
ATOM 538 C CA . ILE A 1 68 ? -19.690 3.275 28.839 1.00 94.25 68 ILE A CA 1
ATOM 539 C C . ILE A 1 68 ? -18.678 3.959 27.924 1.00 94.25 68 ILE A C 1
ATOM 541 O O . ILE A 1 68 ? -17.465 3.895 28.141 1.00 94.25 68 ILE A O 1
ATOM 545 N N . ASN A 1 69 ? -19.204 4.636 26.909 1.00 94.31 69 ASN A N 1
ATOM 546 C CA . ASN A 1 69 ? -18.453 5.450 25.969 1.00 94.31 69 ASN A CA 1
ATOM 547 C C . ASN A 1 69 ? -19.198 6.767 25.757 1.00 94.31 69 ASN A C 1
ATOM 549 O O . ASN A 1 69 ? -20.415 6.770 25.573 1.00 94.31 69 ASN A O 1
ATOM 553 N N . ASP A 1 70 ? -18.459 7.869 25.722 1.00 94.12 70 ASP A N 1
ATOM 554 C CA . ASP A 1 70 ? -18.999 9.192 25.441 1.00 94.12 70 ASP A CA 1
ATOM 555 C C . ASP A 1 70 ? -18.608 9.640 24.032 1.00 94.12 70 ASP A C 1
ATOM 557 O O . ASP A 1 70 ? -17.461 9.486 23.606 1.00 94.12 70 ASP A O 1
ATOM 561 N N . ILE A 1 71 ? -19.543 10.272 23.323 1.00 94.38 71 ILE A N 1
ATOM 562 C CA . ILE A 1 71 ? -19.292 10.920 22.032 1.00 94.38 71 ILE A CA 1
ATOM 563 C C . ILE A 1 71 ? -19.557 12.405 22.197 1.00 94.38 71 ILE A C 1
ATOM 565 O O . ILE A 1 71 ? -20.658 12.815 22.559 1.00 94.38 71 ILE A O 1
ATOM 569 N N . LYS A 1 72 ? -18.559 13.222 21.878 1.00 94.69 72 LYS A N 1
ATOM 570 C CA . LYS A 1 72 ? -18.697 14.677 21.905 1.00 94.69 72 LYS A CA 1
ATOM 571 C C . LYS A 1 72 ? -19.018 15.243 20.538 1.00 94.69 72 LYS A C 1
ATOM 573 O O . LYS A 1 72 ? -19.867 16.123 20.429 1.00 94.69 72 LYS A O 1
ATOM 578 N N . SER A 1 73 ? -18.340 14.779 19.486 1.00 94.69 73 SER A N 1
ATOM 579 C CA . SER A 1 73 ? -18.656 15.242 18.135 1.00 94.69 73 SER A CA 1
ATOM 580 C C . SER A 1 73 ? -18.230 14.286 17.025 1.00 94.69 73 SER A C 1
ATOM 582 O O . SER A 1 73 ? -17.165 13.668 17.059 1.00 94.69 73 SER A O 1
ATOM 584 N N . ILE A 1 74 ? -19.048 14.235 15.975 1.00 92.25 74 ILE A N 1
ATOM 585 C CA . ILE A 1 74 ? -18.721 13.617 14.690 1.00 92.25 74 ILE A CA 1
ATOM 586 C C . ILE A 1 74 ? -18.784 14.732 13.652 1.00 92.25 74 ILE A C 1
ATOM 588 O O . ILE A 1 74 ? -19.810 15.390 13.502 1.00 92.25 74 ILE A O 1
ATOM 592 N N . LYS A 1 75 ? -17.659 14.996 12.984 1.00 93.56 75 LYS A N 1
ATOM 593 C CA . LYS A 1 75 ? -17.528 16.090 12.017 1.00 93.56 75 LYS A CA 1
ATOM 594 C C . LYS A 1 75 ? -17.111 15.530 10.670 1.00 93.56 75 LYS A C 1
ATOM 596 O O . LYS A 1 75 ? -16.138 14.782 10.595 1.00 93.56 75 LYS A O 1
ATOM 601 N N . PHE A 1 76 ? -17.830 15.941 9.634 1.00 89.00 76 PHE A N 1
ATOM 602 C CA . PHE A 1 76 ? -17.558 15.590 8.248 1.00 89.00 76 PHE A CA 1
ATOM 603 C C . PHE A 1 76 ? -16.938 16.783 7.538 1.00 89.00 76 PHE A C 1
ATOM 605 O O . PHE A 1 76 ? -17.500 17.877 7.545 1.00 89.00 76 PHE A O 1
ATOM 612 N N . TYR A 1 77 ? -15.782 16.559 6.923 1.00 90.62 77 TYR A N 1
ATOM 613 C CA . TYR A 1 77 ? -15.091 17.562 6.127 1.00 90.62 77 TYR A CA 1
ATOM 614 C C . TYR A 1 77 ? -15.015 17.066 4.692 1.00 90.62 77 TYR A C 1
ATOM 616 O O . TYR A 1 77 ? -14.482 15.990 4.425 1.00 90.62 77 TYR A O 1
ATOM 624 N N . ARG A 1 78 ? -15.555 17.851 3.759 1.00 86.81 78 ARG A N 1
ATOM 625 C CA . ARG A 1 78 ? -15.391 17.578 2.335 1.00 86.81 78 ARG A CA 1
ATOM 626 C C . ARG A 1 78 ? -14.006 18.047 1.908 1.00 86.81 78 ARG A C 1
ATOM 628 O O . ARG A 1 78 ? -13.669 19.213 2.093 1.00 86.81 78 ARG A O 1
ATOM 635 N N . ILE A 1 79 ? -13.233 17.150 1.310 1.00 85.19 79 ILE A N 1
ATOM 636 C CA . ILE A 1 79 ? -11.966 17.501 0.668 1.00 85.19 79 ILE A CA 1
ATOM 637 C C . ILE A 1 79 ? -12.278 17.887 -0.786 1.00 85.19 79 ILE A C 1
ATOM 639 O O . ILE A 1 79 ? -12.912 17.090 -1.488 1.00 85.19 79 ILE A O 1
ATOM 643 N N . PRO A 1 80 ? -11.865 19.074 -1.271 1.00 84.12 80 PRO A N 1
ATOM 644 C CA . PRO A 1 80 ? -12.064 19.476 -2.660 1.00 84.12 80 PRO A CA 1
ATOM 645 C C . PRO A 1 80 ? -11.064 18.742 -3.570 1.00 84.12 80 PRO A C 1
ATOM 647 O O . PRO A 1 80 ? -10.120 19.318 -4.097 1.00 84.12 80 PRO A O 1
ATOM 650 N N . TYR A 1 81 ? -11.251 17.428 -3.727 1.00 79.00 81 TYR A N 1
ATOM 651 C CA . TYR A 1 81 ? -10.304 16.545 -4.414 1.00 79.00 81 TYR A CA 1
ATOM 652 C C . TYR A 1 81 ? -10.007 16.999 -5.846 1.00 79.00 81 TYR A C 1
ATOM 654 O O . TYR A 1 81 ? -8.846 17.068 -6.236 1.00 79.00 81 TYR A O 1
ATOM 662 N N . GLN A 1 82 ? -11.043 17.359 -6.611 1.00 77.50 82 GLN A N 1
ATOM 663 C CA . GLN A 1 82 ? -10.867 17.838 -7.984 1.00 77.50 82 GLN A CA 1
ATOM 664 C C . GLN A 1 82 ? -10.008 19.103 -8.020 1.00 77.50 82 GLN A C 1
ATOM 666 O O . GLN A 1 82 ? -9.056 19.149 -8.787 1.00 77.50 82 GLN A O 1
ATOM 671 N N . GLU A 1 83 ? -10.268 20.072 -7.139 1.00 80.81 83 GLU A N 1
ATOM 672 C CA . GLU A 1 83 ? -9.471 21.298 -7.049 1.00 80.81 83 GLU A CA 1
ATOM 673 C C . GLU A 1 83 ? -8.017 20.987 -6.691 1.00 80.81 83 GLU A C 1
ATOM 675 O O . GLU A 1 83 ? -7.126 21.484 -7.364 1.00 80.81 83 GLU A O 1
ATOM 680 N N . LEU A 1 84 ? -7.765 20.105 -5.714 1.00 79.12 84 LEU A N 1
ATOM 681 C CA . LEU A 1 84 ? -6.413 19.690 -5.312 1.00 79.12 84 LEU A CA 1
ATOM 682 C C . LEU A 1 84 ? -5.642 18.986 -6.434 1.00 79.12 84 LEU A C 1
ATOM 684 O O . LEU A 1 84 ? -4.440 19.197 -6.577 1.00 79.12 84 LEU A O 1
ATOM 688 N N . VAL A 1 85 ? -6.320 18.171 -7.242 1.00 73.56 85 VAL A N 1
ATOM 689 C CA . VAL A 1 85 ? -5.703 17.506 -8.399 1.00 73.56 85 VAL A CA 1
ATOM 690 C C . VAL A 1 85 ? -5.482 18.496 -9.548 1.00 73.56 85 VAL A C 1
ATOM 692 O O . VAL A 1 85 ? -4.459 18.429 -10.227 1.00 73.56 85 VAL A O 1
ATOM 695 N N . THR A 1 86 ? -6.396 19.449 -9.751 1.00 73.56 86 THR A N 1
ATOM 696 C CA . THR A 1 86 ? -6.274 20.499 -10.783 1.00 73.56 86 THR A CA 1
ATOM 697 C C . THR A 1 86 ? -5.388 21.674 -10.374 1.00 73.56 86 THR A C 1
ATOM 699 O O . THR A 1 86 ? -4.956 22.428 -11.237 1.00 73.56 86 THR A O 1
ATOM 702 N N . LEU A 1 87 ? -5.047 21.798 -9.087 1.00 68.06 87 LEU A N 1
ATOM 703 C CA . LEU A 1 87 ? -4.068 22.741 -8.534 1.00 68.06 87 LEU A CA 1
ATOM 704 C C . LEU A 1 87 ? -2.640 22.448 -9.006 1.00 68.06 87 LEU A C 1
ATOM 706 O O . LEU A 1 87 ? -1.702 23.142 -8.610 1.00 68.06 87 LEU A O 1
ATOM 710 N N . HIS A 1 88 ? -2.470 21.469 -9.898 1.00 59.62 88 HIS A N 1
ATOM 711 C CA . HIS A 1 88 ? -1.365 21.469 -10.836 1.00 59.62 88 HIS A CA 1
ATOM 712 C C . HIS A 1 88 ? -1.352 22.819 -11.555 1.00 59.62 88 HIS A C 1
ATOM 714 O O . HIS A 1 88 ? -2.129 23.074 -12.472 1.00 59.62 88 HIS A O 1
ATOM 720 N N . SER A 1 89 ? -0.504 23.718 -11.061 1.00 52.72 89 SER A N 1
ATOM 721 C CA . SER A 1 89 ? -0.343 25.046 -11.619 1.00 52.72 89 SER A CA 1
ATOM 722 C C . SER A 1 89 ? -0.173 24.908 -13.136 1.00 52.72 89 SER A C 1
ATOM 724 O O . SER A 1 89 ? 0.760 24.228 -13.563 1.00 52.72 89 SER A O 1
ATOM 726 N N . PRO A 1 90 ? -0.995 25.577 -13.968 1.00 48.75 90 PRO A N 1
ATOM 727 C CA . PRO A 1 90 ? -0.644 25.825 -15.360 1.00 48.75 90 PRO A CA 1
ATOM 728 C C . PRO A 1 90 ? 0.492 26.857 -15.436 1.00 48.75 90 PRO A C 1
ATOM 730 O O . PRO A 1 90 ? 0.755 27.431 -16.488 1.00 48.75 90 PRO A O 1
ATOM 733 N N . GLY A 1 91 ? 1.173 27.128 -14.317 1.00 46.38 91 GLY A N 1
ATOM 734 C CA . GLY A 1 91 ? 2.529 27.602 -14.343 1.00 46.38 91 GLY A CA 1
ATOM 735 C C . GLY A 1 91 ? 3.322 26.702 -15.271 1.00 46.38 91 GLY A C 1
ATOM 736 O O . GLY A 1 91 ? 3.440 25.496 -15.067 1.00 46.38 91 GLY A O 1
ATOM 737 N N . THR A 1 92 ? 3.917 27.333 -16.268 1.00 46.31 92 THR A N 1
ATOM 738 C CA . THR A 1 92 ? 5.260 27.036 -16.750 1.00 46.31 92 THR A CA 1
ATOM 739 C C . THR A 1 92 ? 6.245 26.926 -15.577 1.00 46.31 92 THR A C 1
ATOM 741 O O . THR A 1 92 ? 7.230 27.652 -15.495 1.00 46.31 92 THR A O 1
ATOM 744 N N . LEU A 1 93 ? 6.025 25.993 -14.650 1.00 48.38 93 LEU A N 1
ATOM 745 C CA . LEU A 1 93 ? 7.129 25.184 -14.197 1.00 48.38 93 LEU A CA 1
ATOM 746 C C . LEU A 1 93 ? 7.683 24.625 -15.506 1.00 48.38 93 LEU A C 1
ATOM 748 O O . LEU A 1 93 ? 6.895 24.074 -16.289 1.00 48.38 93 LEU A O 1
ATOM 752 N N . PRO A 1 94 ? 8.971 24.817 -15.837 1.00 45.62 94 PRO A N 1
ATOM 753 C CA . PRO A 1 94 ? 9.539 23.956 -16.850 1.00 45.62 94 PRO A CA 1
ATOM 754 C C . PRO A 1 94 ? 9.141 22.559 -16.385 1.00 45.62 94 PRO A C 1
ATOM 756 O O . PRO A 1 94 ? 9.477 22.185 -15.258 1.00 45.62 94 PRO A O 1
ATOM 759 N N . LYS A 1 95 ? 8.345 21.827 -17.187 1.00 42.56 95 LYS A N 1
ATOM 760 C CA . LYS A 1 95 ? 8.328 20.370 -17.065 1.00 42.56 95 LYS A CA 1
ATOM 761 C C . LYS A 1 95 ? 9.800 20.043 -16.834 1.00 42.56 95 LYS A C 1
ATOM 763 O O . LYS A 1 95 ? 10.577 20.474 -17.696 1.00 42.56 95 LYS A O 1
ATOM 768 N N . PRO A 1 96 ? 10.216 19.459 -15.686 1.00 41.41 96 PRO A N 1
ATOM 769 C CA . PRO A 1 96 ? 11.599 19.013 -15.563 1.00 41.41 96 PRO A CA 1
ATOM 770 C C . PRO A 1 96 ? 11.790 18.223 -16.833 1.00 41.41 96 PRO A C 1
ATOM 772 O O . PRO A 1 96 ? 10.930 17.360 -17.027 1.00 41.41 96 PRO A O 1
ATOM 775 N N . PRO A 1 97 ? 12.671 18.667 -17.758 1.00 43.12 97 PRO A N 1
ATOM 776 C CA . PRO A 1 97 ? 12.528 18.373 -19.169 1.00 43.12 97 PRO A CA 1
ATOM 777 C C . PRO A 1 97 ? 12.175 16.908 -19.230 1.00 43.12 97 PRO A C 1
ATOM 779 O O . PRO A 1 97 ? 12.980 16.071 -18.816 1.00 43.12 97 PRO A O 1
ATOM 782 N N . GLU A 1 98 ? 10.919 16.603 -19.587 1.00 41.91 98 GLU A N 1
ATOM 783 C CA . GLU A 1 98 ? 10.613 15.265 -20.032 1.00 41.91 98 GLU A CA 1
ATOM 784 C C . GLU A 1 98 ? 11.460 15.258 -21.284 1.00 41.91 98 GLU A C 1
ATOM 786 O O . GLU A 1 98 ? 11.058 15.789 -22.321 1.00 41.91 98 GLU A O 1
ATOM 791 N N . LEU A 1 99 ? 12.715 14.828 -21.115 1.00 40.62 99 LEU A N 1
ATOM 792 C CA . LEU A 1 99 ? 13.574 14.345 -22.155 1.00 40.62 99 LEU A CA 1
ATOM 793 C C . LEU A 1 99 ? 12.653 13.333 -22.796 1.00 40.62 99 LEU A C 1
ATOM 795 O O . LEU A 1 99 ? 12.492 12.224 -22.287 1.00 40.62 99 LEU A O 1
ATOM 799 N N . GLN A 1 100 ? 11.928 13.795 -23.823 1.00 40.41 100 GLN A N 1
ATOM 800 C CA . GLN A 1 100 ? 11.204 12.959 -24.753 1.00 40.41 100 GLN A CA 1
ATOM 801 C C . GLN A 1 100 ? 12.171 11.825 -24.972 1.00 40.41 100 GLN A C 1
ATOM 803 O O . GLN A 1 100 ? 13.298 12.114 -25.365 1.00 40.41 100 GLN A O 1
ATOM 808 N N . SER A 1 101 ? 11.823 10.614 -24.541 1.00 46.88 101 SER A N 1
ATOM 809 C CA . SER A 1 101 ? 12.782 9.523 -24.448 1.00 46.88 101 SER A CA 1
ATOM 810 C C . SER A 1 101 ? 13.443 9.369 -25.816 1.00 46.88 101 SER A C 1
ATOM 812 O O . SER A 1 101 ? 12.861 8.790 -26.733 1.00 46.88 101 SER A O 1
ATOM 814 N N . GLN A 1 102 ? 14.630 9.949 -25.988 1.00 46.78 102 GLN A N 1
ATOM 815 C CA . GLN A 1 102 ? 15.328 9.958 -27.270 1.00 46.78 102 GLN A CA 1
ATOM 816 C C . GLN A 1 102 ? 15.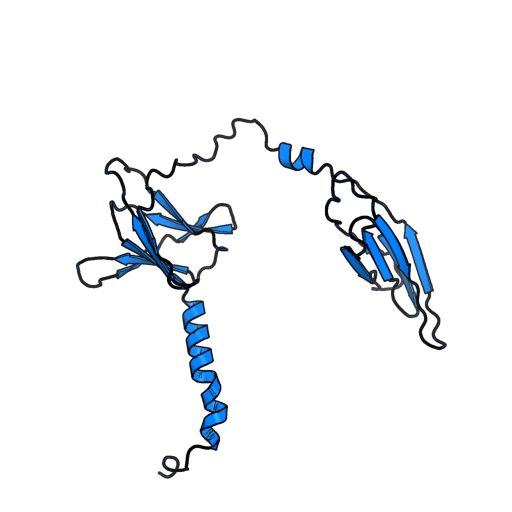985 8.585 -27.518 1.00 46.78 102 GLN A C 1
ATOM 818 O O . GLN A 1 102 ? 16.571 8.344 -28.570 1.00 46.78 102 GLN A O 1
ATOM 823 N N . GLY A 1 103 ? 15.808 7.645 -26.579 1.00 53.19 103 GLY A N 1
ATOM 824 C CA . GLY A 1 103 ? 15.946 6.209 -26.773 1.00 53.19 103 GLY A CA 1
ATOM 825 C C . GLY A 1 103 ? 14.584 5.529 -26.650 1.00 53.19 103 GLY A C 1
ATOM 826 O O . GLY A 1 103 ? 13.948 5.571 -25.597 1.00 53.19 103 GLY A O 1
ATOM 827 N N . ARG A 1 104 ? 14.137 4.879 -27.726 1.00 54.78 104 ARG A N 1
ATOM 828 C CA . ARG A 1 104 ? 12.978 3.982 -27.700 1.00 54.78 104 ARG A CA 1
ATOM 829 C C . ARG A 1 104 ? 13.511 2.577 -27.430 1.00 54.78 104 ARG A C 1
ATOM 831 O O . ARG A 1 104 ? 14.387 2.106 -28.159 1.00 54.78 104 ARG A O 1
ATOM 838 N N . ALA A 1 105 ? 13.013 1.908 -26.391 1.00 59.16 105 ALA A N 1
ATOM 839 C CA . ALA A 1 105 ? 13.290 0.486 -26.215 1.00 59.16 105 ALA A CA 1
ATOM 840 C C . ALA A 1 105 ? 12.755 -0.261 -27.448 1.00 59.16 105 ALA A C 1
ATOM 842 O O . ALA A 1 105 ? 11.585 -0.106 -27.801 1.00 59.16 105 ALA A O 1
ATOM 843 N N . ILE A 1 106 ? 13.616 -1.019 -28.131 1.00 59.75 106 ILE A N 1
ATOM 844 C CA . ILE A 1 106 ? 13.221 -1.804 -29.313 1.00 59.75 106 ILE A CA 1
ATOM 845 C C . ILE A 1 106 ? 12.403 -3.008 -28.861 1.00 59.75 106 ILE A C 1
ATOM 847 O O . ILE A 1 106 ? 11.405 -3.367 -29.478 1.00 59.75 106 ILE A O 1
ATOM 851 N N . SER A 1 107 ? 12.844 -3.623 -27.766 1.00 66.75 107 SER A N 1
ATOM 852 C CA . SER A 1 107 ? 12.211 -4.786 -27.170 1.00 66.75 107 SER A CA 1
ATOM 853 C C . SER A 1 107 ? 12.533 -4.846 -25.685 1.00 66.75 107 SER A C 1
ATOM 855 O O . SER A 1 107 ? 13.688 -4.657 -25.285 1.00 66.75 107 SER A O 1
ATOM 857 N N . VAL A 1 108 ? 11.514 -5.156 -24.891 1.00 77.88 108 VAL A N 1
ATOM 858 C CA . VAL A 1 108 ? 11.640 -5.493 -23.475 1.00 77.88 108 VAL A CA 1
ATOM 859 C C . VAL A 1 108 ? 11.156 -6.927 -23.323 1.00 77.88 108 VAL A C 1
ATOM 861 O O . VAL A 1 108 ? 10.001 -7.227 -23.607 1.00 77.88 108 VAL A O 1
ATOM 864 N N . GLU A 1 109 ? 12.054 -7.812 -22.918 1.00 79.25 109 GLU A N 1
ATOM 865 C CA . GLU A 1 109 ? 11.759 -9.208 -22.616 1.00 79.25 109 GLU A CA 1
ATOM 866 C C . GLU A 1 109 ? 11.790 -9.379 -21.093 1.00 79.25 109 GLU A C 1
ATOM 868 O O . GLU A 1 109 ? 12.764 -8.989 -20.445 1.00 79.25 109 GLU A O 1
ATOM 873 N N . HIS A 1 110 ? 10.725 -9.941 -20.517 1.00 80.56 110 HIS A N 1
ATOM 874 C CA . HIS A 1 110 ? 10.649 -10.245 -19.088 1.00 80.56 110 HI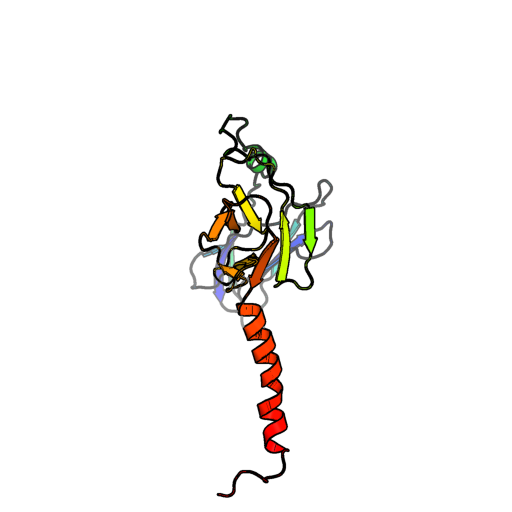S A CA 1
ATOM 875 C C . HIS A 1 110 ? 10.168 -11.686 -18.892 1.00 80.56 110 HIS A C 1
ATOM 877 O O . HIS A 1 110 ? 9.003 -12.019 -19.089 1.00 80.56 110 HIS A O 1
ATOM 883 N N . SER A 1 111 ? 11.074 -12.587 -18.526 1.00 78.44 111 SER A N 1
ATOM 884 C CA . SER A 1 111 ? 10.704 -13.987 -18.273 1.00 78.44 111 SER A CA 1
ATOM 885 C C . SER A 1 111 ? 10.113 -14.181 -16.874 1.00 78.44 111 SER A C 1
ATOM 887 O O . SER A 1 111 ? 9.365 -15.125 -16.646 1.00 78.44 111 SER A O 1
ATOM 889 N N . ASN A 1 112 ? 10.448 -13.296 -15.931 1.00 82.62 112 ASN A N 1
ATOM 890 C CA . ASN A 1 112 ? 9.923 -13.285 -14.569 1.00 82.62 112 ASN A CA 1
ATOM 891 C C . ASN A 1 112 ? 9.992 -11.855 -13.982 1.00 82.62 112 ASN A C 1
ATOM 893 O O . ASN A 1 112 ? 10.699 -11.013 -14.538 1.00 82.62 112 ASN A O 1
ATOM 897 N N . PRO A 1 113 ? 9.299 -11.566 -12.863 1.00 82.69 113 PRO A N 1
ATOM 898 C CA . PRO A 1 113 ? 9.276 -10.226 -12.265 1.00 82.69 113 PRO A CA 1
ATOM 899 C C . PRO A 1 113 ? 10.633 -9.697 -11.782 1.00 82.69 113 PRO A C 1
ATOM 901 O O . PRO A 1 113 ? 10.757 -8.499 -11.568 1.00 82.69 113 PRO A O 1
ATOM 904 N N . ALA A 1 114 ? 11.635 -10.562 -11.613 1.00 86.69 114 ALA A N 1
ATOM 905 C CA . ALA A 1 114 ? 12.971 -10.230 -11.128 1.00 86.69 114 ALA A CA 1
ATOM 906 C C . ALA A 1 114 ? 14.027 -10.143 -12.241 1.00 86.69 114 ALA A C 1
ATOM 908 O O . ALA A 1 114 ? 15.201 -9.942 -11.938 1.00 86.69 114 ALA A O 1
ATOM 909 N N . TYR A 1 115 ? 13.646 -10.298 -13.513 1.00 89.19 115 TYR A N 1
ATOM 910 C CA . TYR A 1 115 ? 14.567 -10.295 -14.646 1.00 89.19 115 TYR A CA 1
ATOM 911 C C . TYR A 1 115 ? 13.983 -9.545 -15.842 1.00 89.19 115 TYR A C 1
ATOM 913 O O . TYR A 1 115 ? 12.931 -9.911 -16.372 1.00 89.19 115 TYR A O 1
ATOM 921 N N . PHE A 1 116 ? 14.729 -8.553 -16.325 1.00 88.56 116 PHE A N 1
ATOM 922 C CA . PHE A 1 116 ? 14.399 -7.810 -17.535 1.00 88.56 116 PHE A CA 1
ATOM 923 C C . PHE A 1 116 ? 15.599 -7.745 -18.465 1.00 88.56 116 PHE A C 1
ATOM 925 O O . PHE A 1 116 ? 16.718 -7.442 -18.052 1.00 88.56 116 PHE A O 1
ATOM 932 N N . LYS A 1 117 ? 15.347 -7.956 -19.751 1.00 87.75 117 LYS A N 1
ATOM 933 C CA . LYS A 1 117 ? 16.327 -7.788 -20.815 1.00 87.75 117 LYS A CA 1
ATOM 934 C C . LYS A 1 117 ? 15.810 -6.758 -21.801 1.00 87.75 117 LYS A C 1
ATOM 936 O O . LYS A 1 117 ? 14.741 -6.906 -22.389 1.00 87.75 117 LYS A O 1
ATOM 941 N N . ILE A 1 118 ? 16.581 -5.695 -21.961 1.00 85.62 118 ILE A N 1
ATOM 942 C CA . ILE A 1 118 ? 16.179 -4.492 -22.675 1.00 85.62 118 ILE A CA 1
ATOM 943 C C . ILE A 1 118 ? 17.177 -4.275 -23.801 1.00 85.62 118 ILE A C 1
ATOM 945 O O . ILE A 1 118 ? 18.378 -4.164 -23.564 1.00 85.62 118 ILE A O 1
ATOM 949 N N . VAL A 1 119 ? 16.683 -4.211 -25.034 1.00 82.81 119 VAL A N 1
ATOM 950 C CA . VAL A 1 119 ? 17.503 -3.862 -26.198 1.00 82.81 119 VAL A CA 1
ATOM 951 C C . VAL A 1 119 ? 17.209 -2.418 -26.566 1.00 82.81 119 VAL A C 1
ATOM 953 O O . VAL A 1 119 ? 16.085 -2.071 -26.945 1.00 82.81 119 VAL A O 1
ATOM 956 N N . LEU A 1 120 ? 18.219 -1.566 -26.430 1.00 76.75 120 LEU A N 1
ATOM 957 C CA . LEU A 1 120 ? 18.111 -0.140 -26.707 1.00 76.75 120 LEU A CA 1
ATOM 958 C C . LEU A 1 120 ? 18.585 0.155 -28.133 1.00 76.75 120 LEU A C 1
ATOM 960 O O . LEU A 1 120 ? 19.665 -0.286 -28.526 1.00 76.75 120 LEU A O 1
ATOM 964 N N . ARG A 1 121 ? 17.802 0.938 -28.890 1.00 63.62 121 ARG A N 1
ATOM 965 C CA . ARG A 1 121 ? 18.316 1.678 -30.051 1.00 63.62 121 ARG A CA 1
ATOM 966 C C . ARG A 1 121 ? 18.535 3.099 -29.594 1.00 63.62 121 ARG A C 1
ATOM 968 O O . ARG A 1 121 ? 17.571 3.817 -29.328 1.00 63.62 121 ARG A O 1
ATOM 975 N N . THR A 1 122 ? 19.789 3.493 -29.515 1.00 60.88 122 THR A N 1
ATOM 976 C CA . THR A 1 122 ? 20.128 4.886 -29.263 1.00 60.88 122 THR A CA 1
ATOM 977 C C . THR A 1 122 ? 20.519 5.486 -30.603 1.00 60.88 122 THR A C 1
ATOM 979 O O . THR A 1 122 ? 21.409 4.958 -31.269 1.00 60.88 122 THR A O 1
ATOM 982 N N . ASN A 1 123 ? 19.831 6.545 -31.032 1.00 57.19 123 ASN A N 1
ATOM 983 C CA . ASN A 1 123 ? 20.275 7.312 -32.192 1.00 57.19 123 ASN A CA 1
ATOM 984 C C . ASN A 1 123 ? 21.556 8.067 -31.803 1.00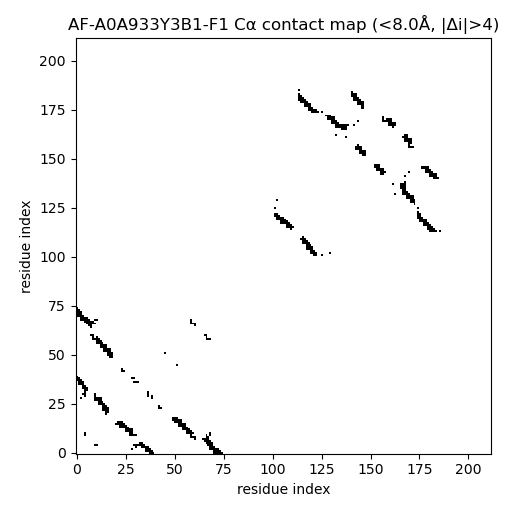 57.19 123 ASN A C 1
ATOM 986 O O . ASN A 1 123 ? 21.641 8.594 -30.695 1.00 57.19 123 ASN A O 1
ATOM 990 N N . GLU A 1 124 ? 22.530 8.145 -32.710 1.00 50.47 124 GLU A N 1
ATOM 991 C CA . GLU A 1 124 ? 23.866 8.739 -32.490 1.00 50.47 124 GLU A CA 1
ATOM 992 C C . GLU A 1 124 ? 23.856 10.230 -32.076 1.00 50.47 124 GLU A C 1
ATOM 994 O O . GLU A 1 124 ? 24.893 10.789 -31.746 1.00 50.47 124 GLU A O 1
ATOM 999 N N . LEU A 1 125 ? 22.686 10.877 -32.045 1.00 46.72 125 LEU A N 1
ATOM 1000 C CA . LEU A 1 125 ? 22.484 12.274 -31.635 1.00 46.72 125 LEU A CA 1
ATOM 1001 C C . LEU A 1 125 ? 22.360 12.471 -30.109 1.00 46.72 125 LEU A C 1
ATOM 1003 O O . LEU A 1 125 ? 22.186 13.596 -29.643 1.00 46.72 125 LEU A O 1
ATOM 1007 N N . MET A 1 126 ? 22.441 11.396 -29.323 1.00 50.78 126 MET A N 1
ATOM 1008 C CA . MET A 1 126 ? 22.354 11.425 -27.860 1.00 50.78 126 MET A CA 1
ATOM 1009 C C . MET A 1 126 ? 23.707 11.796 -27.247 1.00 50.78 126 MET A C 1
ATOM 1011 O O . MET A 1 126 ? 24.433 10.943 -26.755 1.00 50.78 126 MET A O 1
ATOM 1015 N N . ASN A 1 127 ? 24.046 13.085 -27.282 1.00 51.16 127 ASN A N 1
ATOM 1016 C CA . ASN A 1 127 ? 25.218 13.635 -26.587 1.00 51.16 127 ASN A CA 1
ATOM 1017 C C . ASN A 1 127 ? 24.957 13.880 -25.082 1.00 51.16 127 ASN A C 1
ATOM 1019 O O . ASN A 1 127 ? 25.786 14.471 -24.397 1.00 51.16 127 ASN A O 1
ATOM 1023 N N . ASN A 1 128 ? 23.785 13.465 -24.585 1.00 59.06 128 ASN A N 1
ATOM 1024 C CA . ASN A 1 128 ? 23.345 13.644 -23.206 1.00 59.06 128 ASN A CA 1
ATOM 1025 C C . ASN A 1 128 ? 23.121 12.282 -22.548 1.00 59.06 128 ASN A C 1
ATOM 1027 O O . ASN A 1 128 ? 22.537 11.382 -23.157 1.00 59.06 128 ASN A O 1
ATOM 1031 N N . ASP A 1 129 ? 23.533 12.181 -21.287 1.00 70.75 129 ASP A N 1
ATOM 1032 C CA . ASP A 1 129 ? 23.240 11.052 -20.414 1.00 70.75 129 ASP A CA 1
ATOM 1033 C C . ASP A 1 129 ? 21.729 10.770 -20.399 1.00 70.75 129 ASP A C 1
ATOM 1035 O O . ASP A 1 129 ? 20.915 11.643 -20.088 1.00 70.75 129 ASP A O 1
ATOM 1039 N N . ALA A 1 130 ? 21.338 9.549 -20.763 1.00 76.31 130 ALA A N 1
ATOM 1040 C CA . ALA A 1 130 ? 19.944 9.126 -20.732 1.00 76.31 130 ALA A CA 1
ATOM 1041 C C . ALA A 1 130 ? 19.675 8.330 -19.456 1.00 76.31 130 ALA A C 1
ATOM 1043 O O . ALA A 1 130 ? 20.528 7.586 -18.987 1.00 76.31 130 ALA A O 1
ATOM 1044 N N . THR A 1 131 ? 18.477 8.450 -18.888 1.00 82.88 131 THR A N 1
ATOM 1045 C CA . THR A 1 131 ? 18.089 7.656 -17.717 1.00 82.88 131 THR A CA 1
ATOM 1046 C C . THR A 1 131 ? 17.151 6.535 -18.141 1.00 82.88 131 THR A C 1
ATOM 1048 O O . THR A 1 131 ? 16.041 6.777 -18.615 1.00 82.88 131 THR A O 1
ATOM 1051 N N . LEU A 1 132 ? 17.583 5.291 -17.954 1.00 84.31 132 LEU A N 1
ATOM 1052 C CA . LEU A 1 132 ? 16.721 4.122 -18.044 1.00 84.31 132 LEU A CA 1
ATOM 1053 C C . LEU A 1 132 ? 15.837 4.072 -16.799 1.00 84.31 132 LEU A C 1
ATOM 1055 O O . LEU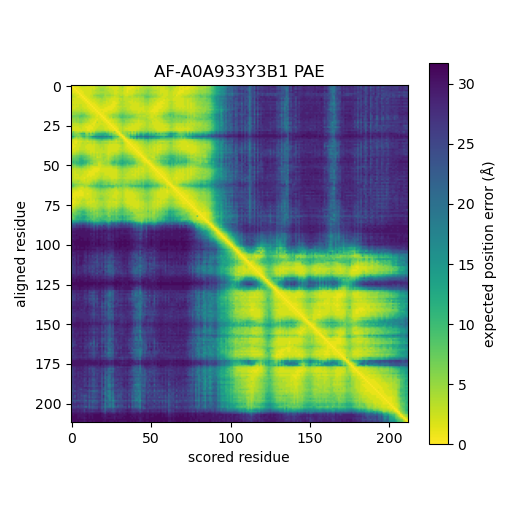 A 1 132 ? 16.363 3.997 -15.697 1.00 84.31 132 LEU A O 1
ATOM 1059 N N . VAL A 1 133 ? 14.514 4.084 -16.961 1.00 86.50 133 VAL A N 1
ATOM 1060 C CA . VAL A 1 133 ? 13.563 4.080 -15.838 1.00 86.50 133 VAL A CA 1
ATOM 1061 C C . VAL A 1 133 ? 12.831 2.746 -15.769 1.00 86.50 133 VAL A C 1
ATOM 1063 O O . VAL A 1 133 ? 12.209 2.318 -16.741 1.00 86.50 133 VAL A O 1
ATOM 1066 N N . LEU A 1 134 ? 12.836 2.126 -14.593 1.00 85.44 134 LEU A N 1
ATOM 1067 C CA . LEU A 1 134 ? 12.032 0.954 -14.270 1.00 85.44 134 LEU A CA 1
ATOM 1068 C C . LEU A 1 134 ? 10.902 1.387 -13.332 1.00 85.44 134 LEU A C 1
ATOM 1070 O O . LEU A 1 134 ? 11.143 1.829 -12.210 1.00 85.44 134 LEU A O 1
ATOM 1074 N N . SER A 1 135 ? 9.651 1.245 -13.782 1.00 86.06 135 SER A N 1
ATOM 1075 C CA . SER A 1 135 ? 8.455 1.616 -13.001 1.00 86.06 135 SER A CA 1
ATOM 1076 C C . SER A 1 135 ? 8.101 0.569 -11.932 1.00 86.06 135 SER A C 1
ATOM 1078 O O . SER A 1 135 ? 6.959 0.138 -11.836 1.00 86.06 135 SER A O 1
ATOM 1080 N N . GLN A 1 136 ? 9.103 0.159 -11.155 1.00 86.25 136 GLN A N 1
ATOM 1081 C CA . GLN A 1 136 ? 8.995 -0.640 -9.934 1.00 86.25 136 GLN A CA 1
ATOM 1082 C C . GLN A 1 136 ? 9.425 0.221 -8.748 1.00 86.25 136 GLN A C 1
ATOM 1084 O O . GLN A 1 136 ? 10.247 1.126 -8.931 1.00 86.25 136 GLN A O 1
ATOM 1089 N N . ALA A 1 137 ? 8.891 -0.074 -7.560 1.00 89.12 137 ALA A N 1
ATOM 1090 C CA . ALA A 1 137 ? 9.266 0.613 -6.326 1.00 89.12 137 ALA A CA 1
ATOM 1091 C C . ALA A 1 137 ? 10.792 0.593 -6.135 1.00 89.12 137 ALA A C 1
ATOM 1093 O O . ALA A 1 137 ? 11.431 -0.440 -6.357 1.00 89.12 137 ALA A O 1
ATOM 1094 N N . PHE A 1 138 ? 11.370 1.744 -5.789 1.00 92.69 138 PHE A N 1
ATOM 1095 C CA . PHE A 1 138 ? 12.812 1.903 -5.623 1.00 92.69 138 PHE A CA 1
ATOM 1096 C C . PHE A 1 138 ? 13.351 0.930 -4.574 1.00 92.69 138 PHE A C 1
ATOM 1098 O O . PHE A 1 138 ? 12.893 0.947 -3.433 1.00 92.69 138 PHE A O 1
ATOM 1105 N N . ASP A 1 139 ? 14.334 0.116 -4.959 1.00 93.19 139 ASP A N 1
ATOM 1106 C CA . ASP A 1 139 ? 14.971 -0.844 -4.059 1.00 93.19 139 ASP A CA 1
ATOM 1107 C C . ASP A 1 139 ? 16.455 -1.044 -4.439 1.00 93.19 139 ASP A C 1
ATOM 1109 O O . ASP A 1 139 ? 16.747 -1.301 -5.613 1.00 93.19 139 ASP A O 1
ATOM 1113 N N . PRO A 1 140 ? 17.406 -0.950 -3.485 1.00 92.06 140 PRO A N 1
ATOM 1114 C CA . PRO A 1 140 ? 18.838 -1.164 -3.735 1.00 92.06 140 PRO A CA 1
ATOM 1115 C C . PRO A 1 140 ? 19.216 -2.565 -4.247 1.00 92.06 140 PRO A C 1
ATOM 1117 O O . PRO A 1 140 ? 20.324 -2.763 -4.739 1.00 92.06 140 PRO A O 1
ATOM 1120 N N . GLY A 1 141 ? 18.334 -3.558 -4.111 1.00 93.25 141 GLY A N 1
ATOM 1121 C CA . GLY A 1 141 ? 18.527 -4.923 -4.597 1.00 93.25 141 GLY A CA 1
ATOM 1122 C C . GLY A 1 141 ? 18.420 -5.069 -6.118 1.00 93.25 141 GLY A C 1
ATOM 1123 O O . GLY A 1 141 ? 18.743 -6.136 -6.650 1.00 93.25 141 GLY A O 1
ATOM 1124 N N . TRP A 1 142 ? 17.976 -4.025 -6.826 1.00 93.69 142 TRP A N 1
ATOM 1125 C CA . TRP A 1 142 ? 17.984 -3.985 -8.285 1.00 93.69 142 TRP A CA 1
ATOM 1126 C C . TRP A 1 142 ? 19.386 -3.707 -8.824 1.00 93.69 142 TRP A C 1
ATOM 1128 O O . TRP A 1 142 ? 19.972 -2.655 -8.587 1.00 93.69 142 TRP A O 1
ATOM 1138 N N . LEU A 1 143 ? 19.896 -4.636 -9.626 1.00 92.38 143 LEU A N 1
ATOM 1139 C CA . LEU A 1 143 ? 21.188 -4.529 -10.291 1.00 92.38 143 LEU A CA 1
ATOM 1140 C C . LEU A 1 143 ? 20.994 -4.379 -11.799 1.00 92.38 143 LEU A C 1
ATOM 1142 O O . LEU A 1 143 ? 20.145 -5.046 -12.393 1.00 92.38 143 LEU A O 1
ATOM 1146 N N . ALA A 1 144 ? 21.816 -3.537 -12.422 1.00 91.19 144 ALA A N 1
ATOM 1147 C CA . ALA A 1 144 ? 21.811 -3.307 -13.860 1.00 91.19 144 ALA A CA 1
ATOM 1148 C C . ALA A 1 144 ? 23.179 -3.627 -14.472 1.00 91.19 144 ALA A C 1
ATOM 1150 O O . ALA A 1 144 ? 24.219 -3.235 -13.939 1.00 91.19 144 ALA A O 1
ATOM 1151 N N . PHE A 1 145 ? 23.177 -4.318 -15.610 1.00 90.50 145 PHE A N 1
ATOM 1152 C CA . PHE A 1 145 ? 24.381 -4.725 -16.327 1.00 90.50 145 PHE A CA 1
ATOM 1153 C C . PHE A 1 145 ? 24.270 -4.433 -17.819 1.00 90.50 145 PHE A C 1
ATOM 1155 O O . PHE A 1 145 ? 23.235 -4.679 -18.440 1.00 90.50 145 PHE A O 1
ATOM 1162 N N . THR A 1 146 ? 25.377 -4.004 -18.411 1.00 88.25 146 THR A N 1
ATOM 1163 C CA . THR A 1 146 ? 25.558 -3.929 -19.861 1.00 88.25 146 THR A CA 1
ATOM 1164 C C . THR A 1 146 ? 26.260 -5.185 -20.356 1.00 88.25 146 THR A C 1
ATOM 1166 O O . THR A 1 146 ? 27.264 -5.610 -19.782 1.00 88.25 146 THR A O 1
ATOM 1169 N N . ARG A 1 147 ? 25.763 -5.767 -21.452 1.00 84.56 147 ARG A N 1
ATOM 1170 C CA . ARG A 1 147 ? 26.434 -6.881 -22.133 1.00 84.56 147 ARG A CA 1
ATOM 1171 C C . ARG A 1 147 ? 27.610 -6.381 -22.977 1.00 84.56 147 ARG A C 1
ATOM 1173 O O . ARG A 1 147 ? 27.422 -5.548 -23.860 1.00 84.56 147 ARG A O 1
ATOM 1180 N N . THR A 1 148 ? 28.788 -6.955 -22.766 1.00 80.06 148 THR A N 1
ATOM 1181 C CA . THR A 1 148 ? 30.020 -6.672 -23.518 1.00 80.06 148 THR A CA 1
ATOM 1182 C C . THR A 1 148 ? 30.460 -7.905 -24.316 1.00 80.06 148 THR A C 1
ATOM 1184 O O . THR A 1 148 ? 30.094 -9.041 -24.009 1.00 80.06 148 THR A O 1
ATOM 1187 N N . THR A 1 149 ? 31.233 -7.695 -25.384 1.00 79.56 149 THR A N 1
ATOM 1188 C CA . THR A 1 149 ? 31.819 -8.783 -26.193 1.00 79.56 149 THR A CA 1
ATOM 1189 C C . THR A 1 149 ? 33.124 -9.326 -25.606 1.00 79.56 149 THR A C 1
ATOM 1191 O O . THR A 1 149 ? 33.521 -10.441 -25.940 1.00 79.56 149 THR A O 1
ATOM 1194 N N . THR A 1 150 ? 33.768 -8.570 -24.714 1.00 80.81 150 THR A N 1
ATOM 1195 C CA . THR A 1 150 ? 35.050 -8.912 -24.086 1.00 80.81 150 THR A CA 1
ATOM 1196 C C . THR A 1 150 ? 34.841 -9.272 -22.623 1.00 80.81 150 THR A C 1
ATOM 1198 O O . THR A 1 150 ? 34.048 -8.636 -21.934 1.00 80.81 150 THR A O 1
ATOM 1201 N N . PHE A 1 151 ? 35.567 -10.279 -22.136 1.00 79.88 151 PHE A N 1
ATOM 1202 C CA . PHE A 1 151 ? 35.528 -10.673 -20.731 1.00 79.88 151 PHE A CA 1
ATOM 1203 C C . PHE A 1 151 ? 35.944 -9.503 -19.808 1.00 79.88 151 PHE A C 1
ATOM 1205 O O . PHE A 1 151 ? 36.983 -8.891 -20.066 1.00 79.88 151 PHE A O 1
ATOM 1212 N N . PRO A 1 152 ? 35.200 -9.211 -18.722 1.00 76.44 152 PRO A N 1
ATOM 1213 C CA . PRO A 1 152 ? 33.966 -9.868 -18.285 1.00 76.44 152 PRO A CA 1
ATOM 1214 C C . PRO A 1 152 ? 32.764 -9.460 -19.154 1.00 76.44 152 PRO A C 1
ATOM 1216 O O . PRO A 1 152 ? 32.503 -8.275 -19.324 1.00 76.44 152 PRO A O 1
ATOM 1219 N N . PHE A 1 153 ? 32.008 -10.450 -19.656 1.00 82.88 153 PHE A N 1
ATOM 1220 C CA . PHE A 1 153 ? 30.881 -10.288 -20.603 1.00 82.88 153 PHE A CA 1
ATOM 1221 C C . PHE A 1 153 ? 29.706 -9.429 -20.089 1.00 82.88 153 PHE A C 1
ATOM 1223 O O . PHE A 1 153 ? 28.749 -9.170 -20.826 1.00 82.88 153 PHE A O 1
ATOM 1230 N N . PHE A 1 154 ? 29.760 -9.019 -18.820 1.00 86.88 154 PHE A N 1
ATOM 1231 C CA . PHE A 1 154 ? 28.797 -8.147 -18.168 1.00 86.88 154 PHE A CA 1
ATOM 1232 C C . PHE A 1 154 ? 29.543 -7.085 -17.368 1.00 86.88 154 PHE A C 1
ATOM 1234 O O . PHE A 1 154 ? 30.377 -7.408 -16.520 1.00 86.88 154 PHE A O 1
ATOM 1241 N N . GLN A 1 155 ? 29.208 -5.824 -17.609 1.00 87.12 155 GLN A N 1
ATOM 1242 C CA . GLN A 1 155 ? 29.739 -4.691 -16.865 1.00 87.12 155 GLN A CA 1
ATOM 1243 C C . GLN A 1 155 ? 28.612 -4.050 -16.044 1.00 87.12 155 GLN A C 1
ATOM 1245 O O . GLN A 1 155 ? 27.572 -3.723 -16.619 1.00 87.12 155 GLN A O 1
ATOM 1250 N N . PRO A 1 156 ? 28.770 -3.882 -14.717 1.00 87.50 156 PRO A N 1
ATOM 1251 C CA . PRO A 1 156 ? 27.734 -3.286 -13.881 1.00 87.50 156 PRO A CA 1
ATOM 1252 C C . PRO A 1 156 ? 27.576 -1.790 -14.168 1.00 87.50 156 PRO A C 1
ATOM 1254 O O . PRO A 1 156 ? 28.567 -1.065 -14.288 1.00 87.50 156 PRO A O 1
ATOM 1257 N N . ILE A 1 157 ? 26.328 -1.330 -14.207 1.00 88.00 157 ILE A N 1
ATOM 1258 C CA . ILE A 1 157 ? 25.964 0.087 -14.255 1.00 88.00 157 ILE A CA 1
ATOM 1259 C C . ILE A 1 157 ? 25.765 0.543 -12.810 1.00 88.00 157 ILE A C 1
ATOM 1261 O O . ILE A 1 157 ? 24.849 0.084 -12.129 1.00 88.00 157 ILE A O 1
ATOM 1265 N N . LYS A 1 158 ? 26.661 1.401 -12.318 1.00 81.75 158 LYS A N 1
ATOM 1266 C CA . LYS A 1 158 ? 26.711 1.771 -10.894 1.00 81.75 158 LYS A CA 1
ATOM 1267 C C . LYS A 1 158 ? 25.744 2.887 -10.509 1.00 81.75 158 LYS A C 1
ATOM 1269 O O . LYS A 1 158 ? 25.358 2.966 -9.348 1.00 81.75 158 LYS A O 1
ATOM 1274 N N . ASP A 1 159 ? 25.349 3.719 -11.465 1.00 86.75 159 ASP A N 1
ATOM 1275 C CA . ASP A 1 159 ? 24.573 4.928 -11.196 1.00 86.75 159 ASP A CA 1
ATOM 1276 C C . ASP A 1 159 ? 23.081 4.610 -11.066 1.00 86.75 159 ASP A C 1
ATOM 1278 O O . ASP A 1 159 ? 22.295 4.893 -11.967 1.00 86.75 159 ASP A O 1
ATOM 1282 N N . HIS A 1 160 ? 22.699 3.978 -9.954 1.00 90.94 160 HIS A N 1
ATOM 1283 C CA . HIS A 1 160 ? 21.305 3.741 -9.574 1.00 90.94 160 HIS A CA 1
ATOM 1284 C C . HIS A 1 160 ? 20.722 4.994 -8.915 1.00 90.94 160 HIS A C 1
ATOM 1286 O O . HIS A 1 160 ? 21.253 5.499 -7.926 1.00 90.94 160 HIS A O 1
ATOM 1292 N N . VAL A 1 161 ? 19.634 5.514 -9.478 1.00 90.69 161 VAL A N 1
ATOM 1293 C CA . VAL A 1 161 ? 19.028 6.790 -9.087 1.00 90.69 161 VAL A CA 1
ATOM 1294 C C . VAL A 1 161 ? 17.546 6.631 -8.767 1.00 90.69 161 VAL A C 1
ATOM 1296 O O . VAL A 1 161 ? 16.826 5.853 -9.397 1.00 90.69 161 VAL A O 1
ATOM 1299 N N . LEU A 1 162 ? 17.078 7.400 -7.783 1.00 89.25 162 LEU A N 1
ATOM 1300 C CA . LEU A 1 162 ? 15.665 7.494 -7.429 1.00 89.25 162 LEU A CA 1
ATOM 1301 C C . LEU A 1 162 ? 14.955 8.433 -8.408 1.00 89.25 162 LEU A C 1
ATOM 1303 O O . LEU A 1 162 ? 15.213 9.636 -8.428 1.00 89.25 162 LEU A O 1
ATOM 1307 N N . VAL A 1 163 ? 14.032 7.893 -9.202 1.00 83.06 163 VAL A N 1
ATOM 1308 C CA . VAL A 1 163 ? 13.280 8.660 -10.203 1.00 83.06 163 VAL A CA 1
ATOM 1309 C C . VAL A 1 163 ? 11.874 8.948 -9.688 1.00 83.06 163 VAL A C 1
ATOM 1311 O O . VAL A 1 163 ? 11.167 8.051 -9.226 1.00 83.06 163 VAL A O 1
ATOM 1314 N N . ASN A 1 164 ? 11.448 10.211 -9.774 1.00 86.06 164 ASN A N 1
ATOM 1315 C CA . ASN A 1 164 ? 10.130 10.681 -9.328 1.00 86.06 164 ASN A CA 1
ATOM 1316 C C . ASN A 1 164 ? 9.767 10.243 -7.899 1.00 86.06 164 ASN A C 1
ATOM 1318 O O . ASN A 1 164 ? 8.600 10.017 -7.601 1.00 86.06 164 ASN A O 1
ATOM 1322 N N . ASN A 1 165 ? 10.767 10.117 -7.024 1.00 86.75 165 ASN A N 1
ATOM 1323 C CA . ASN A 1 165 ? 10.601 9.765 -5.615 1.00 86.75 165 ASN A CA 1
ATOM 1324 C C . ASN A 1 165 ? 10.013 8.365 -5.332 1.00 86.75 165 ASN A C 1
ATOM 1326 O O . ASN A 1 165 ? 9.644 8.090 -4.194 1.00 86.75 165 ASN A O 1
ATOM 1330 N N . TRP A 1 166 ? 9.917 7.478 -6.333 1.00 84.31 166 TRP A N 1
ATOM 1331 C CA . TRP A 1 166 ? 9.427 6.107 -6.116 1.00 84.31 166 TRP A CA 1
ATOM 1332 C C . TRP A 1 166 ? 9.941 5.048 -7.096 1.00 84.31 166 TRP A C 1
ATOM 1334 O O . TRP A 1 166 ? 9.789 3.864 -6.812 1.00 84.31 166 TRP A O 1
ATOM 1344 N N . LYS A 1 167 ? 10.522 5.426 -8.240 1.00 88.75 167 LYS A N 1
ATOM 1345 C CA . LYS A 1 167 ? 10.963 4.490 -9.286 1.00 88.75 167 LYS A CA 1
ATOM 1346 C C . LYS A 1 167 ? 12.463 4.242 -9.238 1.00 88.75 167 LYS A C 1
ATOM 1348 O O . LYS A 1 167 ? 13.232 5.121 -8.851 1.00 88.75 167 LYS A O 1
ATOM 1353 N N . ASN A 1 168 ? 12.876 3.086 -9.744 1.00 91.62 168 ASN A N 1
ATOM 1354 C CA . ASN A 1 168 ? 14.278 2.798 -10.034 1.00 91.62 168 ASN A CA 1
ATOM 1355 C C . ASN A 1 168 ? 14.706 3.462 -11.350 1.00 91.62 168 ASN A C 1
ATOM 1357 O O . ASN A 1 168 ? 13.943 3.473 -12.322 1.00 91.62 168 ASN A O 1
ATOM 1361 N N . GLY A 1 169 ? 15.939 3.956 -11.410 1.00 90.38 169 GLY A N 1
ATOM 1362 C CA . GLY A 1 169 ? 16.536 4.414 -12.657 1.00 90.38 169 GLY A CA 1
ATOM 1363 C C . GLY A 1 169 ? 18.043 4.210 -12.726 1.00 90.38 169 GLY A C 1
ATOM 1364 O O . GLY A 1 169 ? 18.693 4.061 -11.697 1.00 90.38 169 GLY A O 1
ATOM 1365 N N . TRP A 1 170 ? 18.588 4.207 -13.944 1.00 89.75 170 TRP A N 1
ATOM 1366 C CA . TRP A 1 170 ? 20.026 4.114 -14.200 1.00 89.75 170 TRP A CA 1
ATOM 1367 C C . TRP A 1 170 ? 20.470 5.080 -15.285 1.00 89.75 170 TRP A C 1
ATOM 1369 O O . TRP A 1 170 ? 19.853 5.136 -16.349 1.00 89.75 170 TRP A O 1
ATOM 1379 N N . THR A 1 171 ? 21.560 5.801 -15.042 1.00 86.94 171 THR A N 1
ATOM 1380 C CA . THR A 1 171 ? 22.169 6.670 -16.053 1.00 86.94 171 THR A CA 1
ATOM 1381 C C . THR A 1 171 ? 22.974 5.833 -17.047 1.00 86.94 171 THR A C 1
ATOM 1383 O O . THR A 1 171 ? 23.828 5.034 -16.668 1.00 86.94 171 THR A O 1
ATOM 1386 N N . ILE A 1 172 ? 22.680 5.994 -18.334 1.00 82.62 172 ILE A N 1
ATOM 1387 C CA . ILE A 1 172 ? 23.310 5.287 -19.446 1.00 82.62 172 ILE A CA 1
ATOM 1388 C C . ILE A 1 172 ? 23.925 6.301 -20.416 1.00 82.62 172 ILE A C 1
ATOM 1390 O O . ILE A 1 172 ? 23.271 7.242 -20.862 1.00 82.62 172 ILE A O 1
ATOM 1394 N N . ASN A 1 173 ? 25.197 6.091 -20.751 1.00 72.62 173 ASN A N 1
ATOM 1395 C CA . ASN A 1 173 ? 25.969 6.980 -21.628 1.00 72.62 173 ASN A CA 1
ATOM 1396 C C . ASN A 1 173 ? 26.195 6.369 -23.031 1.00 72.62 173 ASN A C 1
ATOM 1398 O O . ASN A 1 173 ? 26.561 7.054 -23.976 1.00 72.62 173 ASN A O 1
ATOM 1402 N N . GLN A 1 174 ? 25.963 5.063 -23.202 1.00 63.88 174 GLN A N 1
ATOM 1403 C CA . GLN A 1 174 ? 26.449 4.326 -24.372 1.00 63.88 174 GLN A CA 1
ATOM 1404 C C . GLN A 1 174 ? 25.373 4.087 -25.443 1.00 63.88 174 GLN A C 1
ATOM 1406 O O . GLN A 1 174 ? 24.200 3.826 -25.157 1.00 63.88 174 GLN A O 1
ATOM 1411 N N . THR A 1 175 ? 25.794 4.157 -26.708 1.00 60.09 175 THR A N 1
ATOM 1412 C CA . THR A 1 175 ? 24.934 3.971 -27.877 1.00 60.09 175 THR A CA 1
ATOM 1413 C C . THR A 1 175 ? 24.713 2.483 -28.165 1.00 60.09 175 THR A C 1
ATOM 1415 O O . THR A 1 175 ? 25.653 1.720 -28.360 1.00 60.09 175 THR A O 1
ATOM 1418 N N . SER A 1 176 ? 23.440 2.077 -28.200 1.00 57.56 176 SER A N 1
ATOM 1419 C CA . SER A 1 176 ? 22.952 0.747 -28.605 1.00 57.56 176 SER A CA 1
ATOM 1420 C C . SER A 1 176 ? 23.526 -0.441 -27.828 1.00 57.56 176 SER A C 1
ATOM 1422 O O . SER A 1 176 ? 24.516 -1.059 -28.215 1.00 57.56 176 SER A O 1
ATOM 1424 N N . GLN A 1 177 ? 22.849 -0.812 -26.739 1.00 73.25 177 GLN A N 1
ATOM 1425 C CA . GLN A 1 177 ? 23.284 -1.894 -25.858 1.00 73.25 177 GLN A CA 1
ATOM 1426 C C . GLN A 1 177 ? 22.126 -2.767 -25.389 1.00 73.25 177 GLN A C 1
ATOM 1428 O O . GLN A 1 177 ? 20.974 -2.335 -25.308 1.00 73.25 177 GLN A O 1
ATOM 1433 N N . THR A 1 178 ? 22.454 -4.022 -25.077 1.00 82.88 178 THR A N 1
ATOM 1434 C CA . THR A 1 178 ? 21.566 -4.890 -24.304 1.00 82.88 178 THR A CA 1
ATOM 1435 C C . THR A 1 178 ? 21.829 -4.636 -22.827 1.00 82.88 178 THR A C 1
ATOM 1437 O O . THR A 1 178 ? 22.917 -4.950 -22.336 1.00 82.88 178 THR A O 1
ATOM 1440 N N . VAL A 1 179 ? 20.834 -4.078 -22.145 1.00 88.19 179 VAL A N 1
ATOM 1441 C CA . VAL A 1 179 ? 20.836 -3.877 -20.697 1.00 88.19 179 VAL A CA 1
ATOM 1442 C C . VAL A 1 179 ? 20.057 -5.012 -20.051 1.00 88.19 179 VAL A C 1
ATOM 1444 O O . VAL A 1 179 ? 18.971 -5.377 -20.502 1.00 88.19 179 VAL A O 1
ATOM 1447 N N . ILE A 1 180 ? 20.623 -5.581 -18.998 1.00 89.25 180 ILE A N 1
ATOM 1448 C CA . ILE A 1 180 ? 20.007 -6.630 -18.195 1.00 89.25 180 ILE A CA 1
ATOM 1449 C C . ILE A 1 180 ? 19.774 -6.056 -16.804 1.00 89.25 180 ILE A C 1
ATOM 1451 O O . ILE A 1 180 ? 20.722 -5.610 -16.161 1.00 89.25 180 ILE A O 1
ATOM 1455 N N . LEU A 1 181 ? 18.524 -6.072 -16.352 1.00 90.38 181 LEU A N 1
ATOM 1456 C CA . LEU A 1 181 ? 18.147 -5.733 -14.986 1.00 90.38 181 LEU A CA 1
ATOM 1457 C C . LEU A 1 181 ? 17.789 -7.011 -14.244 1.00 90.38 181 LEU A C 1
ATOM 1459 O O . LEU A 1 181 ? 17.107 -7.884 -14.788 1.00 90.38 181 LEU A O 1
ATOM 1463 N N . PHE A 1 182 ? 18.233 -7.108 -13.001 1.00 91.50 182 PHE A N 1
ATOM 1464 C CA . PHE A 1 182 ? 18.017 -8.293 -12.198 1.00 91.50 182 PHE A CA 1
ATOM 1465 C C . PHE A 1 182 ? 17.893 -7.949 -10.703 1.00 91.50 182 PHE A C 1
ATOM 1467 O O . PHE A 1 182 ? 18.665 -7.140 -10.190 1.00 91.50 182 PHE A O 1
ATOM 1474 N N . PHE A 1 183 ? 16.930 -8.560 -10.006 1.00 93.50 183 PHE A N 1
ATOM 1475 C CA . PHE A 1 183 ? 16.659 -8.321 -8.584 1.00 93.50 183 PHE A CA 1
ATOM 1476 C C . PHE A 1 183 ? 17.235 -9.434 -7.700 1.00 93.50 183 PHE A C 1
ATOM 1478 O O . PHE A 1 183 ? 16.655 -10.517 -7.581 1.00 93.50 183 PHE A O 1
ATOM 1485 N N . TRP A 1 184 ? 18.378 -9.170 -7.058 1.00 91.44 184 TRP A N 1
ATOM 1486 C CA . TRP A 1 184 ? 19.101 -10.179 -6.267 1.00 91.44 184 TRP A CA 1
ATOM 1487 C C . TRP A 1 184 ? 18.320 -10.783 -5.093 1.00 91.44 184 TRP A C 1
ATOM 1489 O O . TRP A 1 184 ? 18.411 -12.002 -4.913 1.00 91.44 184 TRP A O 1
ATOM 1499 N N . PRO A 1 185 ? 17.506 -10.024 -4.336 1.00 94.00 185 PRO A N 1
ATOM 1500 C CA . PRO A 1 185 ? 16.724 -10.603 -3.245 1.00 94.00 185 PRO A CA 1
ATOM 1501 C C . PRO A 1 185 ? 15.811 -11.758 -3.684 1.00 94.00 185 PRO A C 1
ATOM 1503 O O . PRO A 1 185 ? 15.689 -12.740 -2.954 1.00 94.00 185 PRO A O 1
ATOM 1506 N N . GLN A 1 186 ? 15.260 -11.719 -4.905 1.00 91.69 186 GLN A N 1
ATOM 1507 C CA . GLN A 1 186 ? 14.417 -12.804 -5.422 1.00 91.69 186 GLN A CA 1
ATOM 1508 C C . GLN A 1 186 ? 15.184 -14.127 -5.586 1.00 91.69 186 GLN A C 1
ATOM 1510 O O . GLN A 1 186 ? 14.629 -15.199 -5.351 1.00 91.69 186 GLN A O 1
ATOM 1515 N N . LEU A 1 187 ? 16.466 -14.081 -5.974 1.00 87.81 187 LEU A N 1
ATOM 1516 C CA . LEU A 1 187 ? 17.278 -15.301 -6.072 1.00 87.81 187 LEU A CA 1
ATOM 1517 C C . LEU A 1 187 ? 17.531 -15.920 -4.700 1.00 87.81 187 LEU A C 1
ATOM 1519 O O . LEU A 1 187 ? 17.532 -17.144 -4.582 1.00 87.81 187 LEU A O 1
ATOM 1523 N N . LEU A 1 188 ? 17.726 -15.092 -3.670 1.00 91.06 188 LEU A N 1
ATOM 1524 C CA . LEU A 1 188 ? 17.876 -15.576 -2.298 1.00 91.06 188 LEU A CA 1
ATOM 1525 C C . LEU A 1 188 ? 16.591 -16.241 -1.797 1.00 91.06 188 LEU A C 1
ATOM 1527 O O . LEU A 1 188 ? 16.670 -17.251 -1.103 1.00 91.06 188 LEU A O 1
ATOM 1531 N N . GLU A 1 189 ? 15.425 -15.729 -2.187 1.00 92.81 189 GLU A N 1
ATOM 1532 C CA . GLU A 1 189 ? 14.137 -16.351 -1.875 1.00 92.81 189 GLU A CA 1
ATOM 1533 C C . GLU A 1 189 ? 14.009 -17.738 -2.521 1.00 92.81 189 GLU A C 1
ATOM 1535 O O 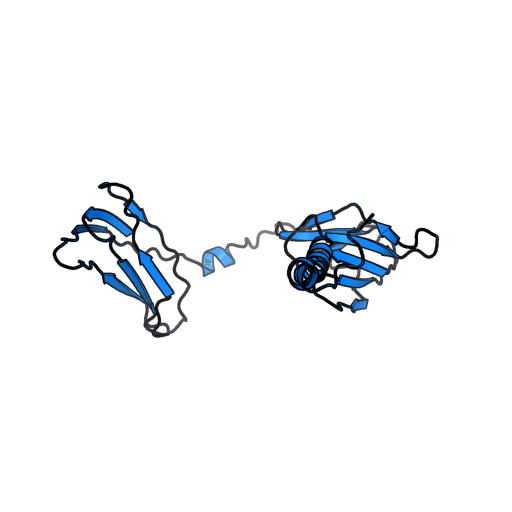. GLU A 1 189 ? 13.735 -18.720 -1.832 1.00 92.81 189 GLU A O 1
ATOM 1540 N N . TRP A 1 190 ? 14.276 -17.856 -3.827 1.00 91.94 190 TRP A N 1
ATOM 1541 C CA . TRP A 1 190 ? 14.228 -19.153 -4.515 1.00 91.94 190 TRP A CA 1
ATOM 1542 C C . TRP A 1 190 ? 15.243 -20.144 -3.954 1.00 91.94 190 TRP A C 1
ATOM 1544 O O . TRP A 1 190 ? 14.942 -21.330 -3.818 1.00 91.94 190 TRP A O 1
ATOM 1554 N N . PHE A 1 191 ? 16.428 -19.662 -3.583 1.00 93.25 191 PHE A N 1
ATOM 1555 C CA . PHE A 1 191 ? 17.415 -20.478 -2.891 1.00 93.25 191 PHE A CA 1
ATOM 1556 C C . PHE A 1 191 ? 16.907 -20.929 -1.515 1.00 93.25 191 PHE A C 1
ATOM 1558 O O . PHE A 1 191 ? 17.031 -22.100 -1.168 1.00 93.25 191 PHE A O 1
ATOM 1565 N N . GLY A 1 192 ? 16.258 -20.044 -0.757 1.00 94.81 192 GLY A N 1
ATOM 1566 C CA . GLY A 1 192 ? 15.607 -20.385 0.506 1.00 94.81 192 GLY A CA 1
ATOM 1567 C C . GLY A 1 192 ? 14.539 -21.468 0.344 1.00 94.81 192 GLY A C 1
ATOM 1568 O O . GLY A 1 192 ? 14.548 -22.453 1.081 1.00 94.81 192 GLY A O 1
ATOM 1569 N N . PHE A 1 193 ? 13.669 -21.351 -0.662 1.00 95.44 193 PHE A N 1
ATOM 1570 C CA . PHE A 1 193 ? 12.661 -22.371 -0.961 1.00 95.44 193 PHE A CA 1
ATOM 1571 C C . PHE A 1 193 ? 13.261 -23.701 -1.409 1.00 95.44 193 PHE A C 1
ATOM 1573 O O . PHE A 1 193 ? 12.719 -24.748 -1.065 1.00 95.44 193 PHE A O 1
ATOM 1580 N N . LEU A 1 194 ? 14.392 -23.683 -2.117 1.00 94.94 194 LEU A N 1
ATOM 1581 C CA . LEU A 1 194 ? 15.126 -24.899 -2.463 1.00 94.94 194 LEU A CA 1
ATOM 1582 C C . LEU A 1 194 ? 15.646 -25.624 -1.210 1.00 94.94 194 LEU A C 1
ATOM 1584 O O . LEU A 1 194 ? 15.638 -26.852 -1.163 1.00 94.94 194 LEU A O 1
ATOM 1588 N N . LEU A 1 195 ? 16.091 -24.875 -0.195 1.00 95.31 195 LEU A N 1
ATOM 1589 C CA . LEU A 1 195 ? 16.610 -25.434 1.057 1.00 95.31 195 LEU A CA 1
ATOM 1590 C C . LEU A 1 195 ? 15.510 -25.837 2.051 1.00 95.31 195 LEU A C 1
ATOM 1592 O O . LEU A 1 195 ? 15.755 -26.669 2.924 1.00 95.31 195 LEU A O 1
ATOM 1596 N N . LEU A 1 196 ? 14.302 -25.283 1.928 1.00 96.06 196 LEU A N 1
ATOM 1597 C CA . LEU A 1 196 ? 13.191 -25.491 2.864 1.00 96.06 196 LEU A CA 1
ATOM 1598 C C . LEU A 1 196 ? 12.831 -26.976 3.100 1.00 96.06 196 LEU A C 1
ATOM 1600 O O . LEU A 1 196 ? 12.600 -27.338 4.254 1.00 96.06 196 LEU A O 1
ATOM 1604 N N . PRO A 1 197 ? 12.829 -27.876 2.094 1.00 95.19 197 PRO A N 1
ATOM 1605 C CA . PRO 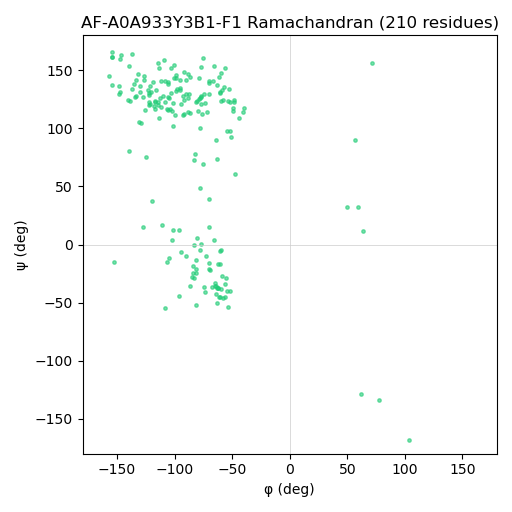A 1 197 ? 12.525 -29.293 2.304 1.00 95.19 197 PRO A CA 1
ATOM 1606 C C . PRO A 1 197 ? 13.604 -30.063 3.077 1.00 95.19 197 PRO A C 1
ATOM 1608 O O . PRO A 1 197 ? 13.312 -31.116 3.641 1.00 95.19 197 PRO A O 1
ATOM 1611 N N . ILE A 1 198 ? 14.846 -29.568 3.118 1.00 93.62 198 ILE A N 1
ATOM 1612 C CA . ILE A 1 198 ? 15.992 -30.270 3.716 1.00 93.62 198 ILE A CA 1
ATOM 1613 C C . ILE A 1 198 ? 15.723 -30.720 5.159 1.00 93.62 198 ILE A C 1
ATOM 1615 O O . ILE A 1 198 ? 15.863 -31.917 5.408 1.00 93.62 198 ILE A O 1
ATOM 1619 N N . PRO A 1 199 ? 15.310 -29.856 6.111 1.00 92.19 199 PRO A N 1
ATOM 1620 C CA . PRO A 1 199 ? 15.036 -30.281 7.487 1.00 92.19 199 PRO A CA 1
ATOM 1621 C C . PRO A 1 199 ? 13.952 -31.361 7.601 1.00 92.19 199 PRO A C 1
ATOM 1623 O O . PRO A 1 199 ? 13.988 -32.150 8.541 1.00 92.19 199 PRO A O 1
ATOM 1626 N N . PHE A 1 200 ? 13.017 -31.434 6.651 1.00 93.19 200 PHE A N 1
ATOM 1627 C CA . PHE A 1 200 ? 11.962 -32.449 6.642 1.00 93.19 200 PHE A CA 1
ATOM 1628 C C . PHE A 1 200 ? 12.424 -33.774 6.035 1.00 93.19 200 PHE A C 1
ATOM 1630 O O . PHE A 1 200 ? 11.923 -34.818 6.430 1.00 93.19 200 PHE A O 1
ATOM 1637 N N . ILE A 1 201 ? 13.379 -33.751 5.100 1.00 90.62 201 ILE A N 1
ATOM 1638 C CA . ILE A 1 201 ? 13.907 -34.949 4.426 1.00 90.62 201 ILE A CA 1
ATOM 1639 C C . ILE A 1 201 ? 15.052 -35.581 5.231 1.00 90.62 201 ILE A C 1
ATOM 1641 O O . ILE A 1 201 ? 15.171 -36.805 5.284 1.00 90.62 201 ILE A O 1
ATOM 1645 N N . LEU A 1 202 ? 15.878 -34.761 5.889 1.00 88.81 202 LEU A N 1
ATOM 1646 C CA . LEU A 1 202 ? 17.086 -35.185 6.605 1.00 88.81 202 LEU A CA 1
ATOM 1647 C C . LEU A 1 202 ? 16.861 -36.329 7.625 1.00 88.81 202 LEU A C 1
ATOM 1649 O O . LEU A 1 202 ? 17.692 -37.235 7.658 1.00 88.81 202 LEU A O 1
ATOM 1653 N N . PRO A 1 203 ? 15.762 -36.370 8.412 1.00 88.75 203 PRO A N 1
ATOM 1654 C CA . PRO A 1 203 ? 15.504 -37.458 9.363 1.00 88.75 203 PRO A CA 1
ATOM 1655 C C . PRO A 1 203 ? 15.175 -38.809 8.712 1.00 88.75 203 PRO A C 1
ATOM 1657 O O . PRO A 1 203 ? 15.323 -39.846 9.357 1.00 88.75 203 PRO A O 1
ATOM 1660 N N . PHE A 1 204 ? 14.717 -38.808 7.456 1.00 85.75 204 PHE A N 1
ATOM 1661 C CA . PHE A 1 204 ? 14.326 -40.014 6.717 1.00 85.75 204 PHE A CA 1
ATOM 1662 C C . PHE A 1 204 ? 15.455 -40.571 5.847 1.00 85.75 204 PHE A C 1
ATOM 1664 O O . PHE A 1 204 ? 15.317 -41.655 5.276 1.00 85.75 204 PHE A O 1
ATOM 1671 N N . LEU A 1 205 ? 16.580 -39.858 5.745 1.00 83.19 205 LEU A N 1
ATOM 1672 C CA . LEU A 1 205 ? 17.762 -40.372 5.071 1.00 83.19 205 LEU A CA 1
ATOM 1673 C C . LEU A 1 205 ? 18.375 -41.505 5.912 1.00 83.19 205 LEU A C 1
ATOM 1675 O O . LEU A 1 205 ? 18.603 -41.326 7.113 1.00 83.19 205 LEU A O 1
ATOM 1679 N N . PRO A 1 206 ? 18.654 -42.681 5.317 1.00 79.62 206 PRO A N 1
ATOM 1680 C CA . PRO A 1 206 ? 19.286 -43.775 6.040 1.00 79.62 206 PRO A CA 1
ATOM 1681 C C . PRO A 1 206 ? 20.619 -43.290 6.619 1.00 79.62 206 PRO A C 1
ATOM 1683 O O . PRO A 1 206 ? 21.382 -42.604 5.938 1.00 79.62 206 PRO A O 1
ATOM 1686 N N . LYS A 1 207 ? 20.896 -43.639 7.884 1.00 68.44 207 LYS A N 1
ATOM 1687 C CA . LYS A 1 207 ? 22.146 -43.320 8.597 1.00 68.44 207 LYS A CA 1
ATOM 1688 C C . LYS A 1 207 ? 23.343 -44.004 7.917 1.00 68.44 207 LYS A C 1
ATOM 1690 O O . LYS A 1 207 ? 23.858 -44.993 8.420 1.00 68.44 207 LYS A O 1
ATOM 1695 N N . ILE A 1 208 ? 23.768 -43.506 6.762 1.00 60.59 208 ILE A N 1
ATOM 1696 C CA . ILE A 1 208 ? 24.912 -44.025 5.996 1.00 60.59 208 ILE A CA 1
ATOM 1697 C C . ILE A 1 208 ? 26.132 -43.094 6.135 1.00 60.59 208 ILE A C 1
ATOM 1699 O O . ILE A 1 208 ? 27.245 -43.503 5.830 1.00 60.59 208 ILE A O 1
ATOM 1703 N N . PHE A 1 209 ? 25.974 -41.882 6.689 1.00 57.84 209 PHE A N 1
ATOM 1704 C CA . PHE A 1 209 ? 27.050 -40.876 6.737 1.00 57.84 209 PHE A CA 1
ATOM 1705 C C . PHE A 1 209 ? 27.376 -40.275 8.119 1.00 57.84 209 PHE A C 1
ATOM 1707 O O . PHE A 1 209 ? 28.088 -39.281 8.188 1.00 57.84 209 PHE A O 1
ATOM 1714 N N . LEU A 1 210 ? 26.930 -40.873 9.231 1.00 57.41 210 LEU A N 1
ATOM 1715 C CA . LEU A 1 210 ? 27.262 -40.395 10.592 1.00 57.41 210 LEU A CA 1
ATOM 1716 C C . LEU A 1 210 ? 28.016 -41.438 11.433 1.00 57.41 210 LEU A C 1
ATOM 1718 O O . LEU A 1 210 ? 27.789 -41.582 12.630 1.00 57.41 210 LEU A O 1
ATOM 1722 N N . THR A 1 211 ? 28.913 -42.193 10.802 1.00 52.69 211 THR A N 1
ATOM 1723 C CA . THR A 1 211 ? 29.880 -43.044 11.513 1.00 52.69 211 THR A CA 1
ATOM 1724 C C . THR A 1 211 ? 31.240 -42.962 10.829 1.00 52.69 211 THR A C 1
ATOM 1726 O O . THR A 1 211 ? 31.608 -43.822 10.035 1.00 52.69 211 THR A O 1
ATOM 1729 N N . LYS A 1 212 ? 31.969 -41.888 11.131 1.00 45.47 212 LYS A N 1
ATOM 1730 C CA . LYS A 1 212 ? 33.411 -41.896 11.392 1.00 45.47 212 LYS A CA 1
ATOM 1731 C C . LYS A 1 212 ? 33.717 -40.805 12.404 1.00 45.47 212 LYS A C 1
ATOM 1733 O O . LYS A 1 212 ? 33.123 -39.716 12.259 1.00 45.47 212 LYS A O 1
#